Protein AF-A0A8H2JQF7-F1 (afdb_monomer_lite)

Foldseek 3Di:
DQKWFAFPVRDTDDVCNQVDPVVQDPVPDDNLRSVLVVQVVCVVVVQFPDPKRWDFDPCCVVPVPAAGIDIPVPAGEHEAEGAAFPLVCVVQVADSQFKDWAQLLVLLSQVVCVVVVHKYKYKYFYFHGTAWMDGPPDIGGYDTKTFIKIFTSVLVLVCCVVPNFDKDFDPDPQFQFDKAACPDPVCVVVQVSQCVSPVVQADPVRNIGTAQGRPRWDDDPNDTHHDHHGRITGIDGCVPCSGIDTRHMPDDD

Structure (mmCIF, N/CA/C/O backbone):
data_AF-A0A8H2JQF7-F1
#
_entry.id   AF-A0A8H2JQF7-F1
#
loop_
_atom_site.group_PDB
_atom_site.id
_atom_site.type_symbol
_atom_site.label_atom_id
_atom_site.label_alt_id
_atom_site.label_comp_id
_atom_site.label_asym_id
_atom_site.label_entity_id
_atom_site.label_seq_id
_atom_site.pdbx_PDB_ins_code
_atom_site.Cartn_x
_atom_site.Cartn_y
_atom_site.Cartn_z
_atom_site.occupancy
_atom_site.B_iso_or_equiv
_atom_site.auth_seq_id
_atom_site.auth_comp_id
_atom_site.auth_asym_id
_atom_site.auth_atom_id
_atom_site.pdbx_PDB_model_num
ATOM 1 N N . MET A 1 1 ? -18.713 -2.575 -21.494 1.00 49.69 1 MET A N 1
ATOM 2 C CA . MET A 1 1 ? -18.140 -2.611 -20.131 1.00 49.69 1 MET A CA 1
ATOM 3 C C . MET A 1 1 ? -17.922 -4.065 -19.749 1.00 49.69 1 MET A C 1
ATOM 5 O O . MET A 1 1 ? -18.793 -4.872 -20.042 1.00 49.69 1 MET A O 1
ATOM 9 N N . ALA A 1 2 ? -16.756 -4.427 -19.205 1.00 79.19 2 ALA A N 1
ATOM 10 C CA . ALA A 1 2 ? -16.446 -5.828 -18.885 1.00 79.19 2 ALA A CA 1
ATOM 11 C C . ALA A 1 2 ? -17.182 -6.334 -17.626 1.00 79.19 2 ALA A C 1
ATOM 13 O O . ALA A 1 2 ? -17.317 -7.544 -17.439 1.00 79.19 2 ALA A O 1
ATOM 14 N N . PHE A 1 3 ? -17.670 -5.412 -16.790 1.00 85.12 3 PHE A N 1
ATOM 15 C CA . PHE A 1 3 ? -18.435 -5.686 -15.580 1.00 85.12 3 PHE A CA 1
ATOM 16 C C . PHE A 1 3 ? -19.211 -4.448 -15.108 1.00 85.12 3 PHE A C 1
ATOM 18 O O . PHE A 1 3 ? -18.951 -3.337 -15.570 1.00 85.12 3 PHE A O 1
ATOM 25 N N . GLU A 1 4 ? -20.135 -4.667 -14.177 1.00 91.19 4 GLU A N 1
ATOM 26 C CA . GLU A 1 4 ? -20.936 -3.666 -13.471 1.00 91.19 4 GLU A CA 1
ATOM 27 C C . GLU A 1 4 ? -20.709 -3.809 -11.962 1.00 91.19 4 GLU A C 1
ATOM 29 O O . GLU A 1 4 ? -20.566 -4.929 -11.456 1.00 91.19 4 GLU A O 1
ATOM 34 N N . LEU A 1 5 ? -20.683 -2.688 -11.242 1.00 91.06 5 LEU A N 1
ATOM 35 C CA . LEU A 1 5 ? -20.504 -2.646 -9.792 1.00 91.06 5 LEU A CA 1
ATOM 36 C C . LEU A 1 5 ? -21.796 -2.192 -9.114 1.00 91.06 5 LEU A C 1
ATOM 38 O O . LEU A 1 5 ? -22.507 -1.343 -9.648 1.00 91.06 5 LEU A O 1
ATOM 42 N N . PHE A 1 6 ? -22.082 -2.744 -7.935 1.00 90.62 6 PHE A N 1
ATOM 43 C CA . PHE A 1 6 ? -23.256 -2.373 -7.147 1.00 90.62 6 PHE A CA 1
ATOM 44 C C . PHE A 1 6 ? -22.927 -2.211 -5.663 1.00 90.62 6 PHE A C 1
ATOM 46 O O . PHE A 1 6 ? -22.077 -2.927 -5.114 1.00 90.62 6 PHE A O 1
ATOM 53 N N . ASP A 1 7 ? -23.656 -1.303 -5.019 1.00 89.44 7 ASP A N 1
ATOM 54 C CA . ASP A 1 7 ? -23.592 -1.038 -3.583 1.00 89.44 7 ASP A CA 1
ATOM 55 C C . ASP A 1 7 ? -24.417 -2.042 -2.742 1.00 89.44 7 ASP A C 1
ATOM 57 O O . ASP A 1 7 ? -24.941 -3.054 -3.224 1.00 89.44 7 ASP A O 1
ATOM 61 N N . PHE A 1 8 ? -24.570 -1.752 -1.446 1.00 84.25 8 PHE A N 1
ATOM 62 C CA . PHE A 1 8 ? -25.370 -2.555 -0.511 1.00 84.25 8 PHE A CA 1
ATOM 63 C C . PHE A 1 8 ? -26.877 -2.486 -0.683 1.00 84.25 8 PHE A C 1
ATOM 65 O O . PHE A 1 8 ? -27.578 -3.374 -0.197 1.00 84.25 8 PHE A O 1
ATOM 72 N N . LYS A 1 9 ? -27.371 -1.481 -1.396 1.00 86.88 9 LYS A N 1
ATOM 73 C CA . LYS A 1 9 ? -28.767 -1.363 -1.809 1.00 86.88 9 LYS A CA 1
ATOM 74 C C . LYS A 1 9 ? -28.974 -1.887 -3.233 1.00 86.88 9 LYS A C 1
ATOM 76 O O . LYS A 1 9 ? -30.050 -1.685 -3.799 1.00 86.88 9 LYS A O 1
ATOM 81 N N . ASN A 1 10 ? -27.970 -2.568 -3.799 1.00 86.88 10 ASN A N 1
ATOM 82 C CA . ASN A 1 10 ? -27.964 -3.084 -5.165 1.00 86.88 10 ASN A CA 1
ATOM 83 C C . ASN A 1 10 ? -28.192 -1.975 -6.214 1.00 86.88 10 ASN A C 1
ATOM 85 O O . ASN A 1 10 ? -28.775 -2.223 -7.269 1.00 86.88 10 ASN A O 1
ATOM 89 N N . GLN A 1 11 ? -27.746 -0.755 -5.914 1.00 90.50 11 GLN A N 1
ATOM 90 C CA . GLN A 1 11 ? -27.714 0.363 -6.849 1.00 90.50 11 GLN A CA 1
ATOM 91 C C . GLN A 1 11 ? -26.410 0.320 -7.651 1.00 90.50 11 GLN A C 1
ATOM 93 O O . GLN A 1 11 ? -25.362 0.041 -7.061 1.00 90.50 11 GLN A O 1
ATOM 98 N N . PRO A 1 12 ? -26.450 0.563 -8.974 1.00 90.19 12 PRO A N 1
ATOM 99 C CA . PRO A 1 12 ? -25.243 0.659 -9.783 1.00 90.19 12 PRO A CA 1
ATOM 100 C C . PRO A 1 12 ? -24.325 1.773 -9.276 1.00 90.19 12 PRO A C 1
ATOM 102 O O . PRO A 1 12 ? -24.795 2.866 -8.968 1.00 90.19 12 PRO A O 1
ATOM 105 N N . ILE A 1 13 ? -23.025 1.501 -9.244 1.00 88.38 13 ILE A N 1
ATOM 106 C CA . ILE A 1 13 ? -21.981 2.486 -8.944 1.00 88.38 13 ILE A CA 1
ATOM 107 C C . ILE A 1 13 ? -20.931 2.473 -10.052 1.00 88.38 13 ILE A C 1
ATOM 109 O O . ILE A 1 13 ? -20.661 1.445 -10.681 1.00 88.38 13 ILE A O 1
ATOM 113 N N . THR A 1 14 ? -20.324 3.623 -10.296 1.00 84.38 14 THR A N 1
ATOM 114 C CA . THR A 1 14 ? -19.269 3.805 -11.289 1.00 84.38 14 THR A CA 1
ATOM 115 C C . THR A 1 14 ? -17.902 3.913 -10.621 1.00 84.38 14 THR A C 1
ATOM 117 O O . THR A 1 14 ? -17.779 4.136 -9.419 1.00 84.38 14 THR A O 1
ATOM 120 N N . PHE A 1 15 ? -16.836 3.810 -11.415 1.00 76.25 15 PHE A N 1
ATOM 121 C CA . PHE A 1 15 ? -15.494 4.140 -10.930 1.00 76.25 15 PHE A CA 1
ATOM 122 C C . PHE A 1 15 ? -15.360 5.598 -10.492 1.00 76.25 15 PHE A C 1
ATOM 124 O O . PHE A 1 15 ? -14.618 5.872 -9.561 1.00 76.25 15 PHE A O 1
ATOM 131 N N . GLY A 1 16 ? -16.103 6.518 -11.116 1.00 73.56 16 GLY A N 1
ATOM 132 C CA . GLY A 1 16 ? -16.137 7.912 -10.678 1.00 73.56 16 GLY A CA 1
ATOM 133 C C . GLY A 1 16 ? -16.721 8.064 -9.274 1.00 73.56 16 GLY A C 1
ATOM 134 O O . GLY A 1 16 ? -16.242 8.900 -8.517 1.00 73.56 16 GLY A O 1
ATOM 135 N N . ASP A 1 17 ? -17.694 7.224 -8.907 1.00 75.81 17 ASP A N 1
ATOM 136 C CA . ASP A 1 17 ? -18.257 7.189 -7.552 1.00 75.81 17 ASP A CA 1
ATOM 137 C C . ASP A 1 17 ? -17.243 6.632 -6.547 1.00 75.81 17 ASP A C 1
ATOM 139 O O . ASP A 1 17 ? -17.061 7.202 -5.477 1.00 75.81 17 ASP A O 1
ATOM 143 N N . LEU A 1 18 ? -16.497 5.589 -6.928 1.00 73.88 18 LEU A N 1
ATOM 144 C CA . LEU A 1 18 ? -15.420 5.038 -6.100 1.00 73.88 18 LEU A CA 1
ATOM 145 C C . LEU A 1 18 ? -14.224 5.995 -5.960 1.00 73.88 18 LEU A C 1
ATOM 147 O O . LEU A 1 18 ? -13.593 6.061 -4.912 1.00 73.88 18 LEU A O 1
ATOM 151 N N . ASP A 1 19 ? -13.914 6.794 -6.971 1.00 64.75 19 ASP A N 1
ATOM 152 C CA . ASP A 1 19 ? -12.878 7.823 -6.851 1.00 64.75 19 ASP A CA 1
ATOM 153 C C . ASP A 1 19 ? -13.407 9.098 -6.156 1.00 64.75 19 ASP A C 1
ATOM 155 O O . ASP A 1 19 ? -12.649 10.042 -5.892 1.00 64.75 19 ASP A O 1
ATOM 159 N N . ASN A 1 20 ? -14.704 9.151 -5.823 1.00 65.88 20 ASN A N 1
ATOM 160 C CA . ASN A 1 20 ? -15.327 10.328 -5.242 1.00 65.88 20 ASN A CA 1
ATOM 161 C C . ASN A 1 20 ? -14.931 10.512 -3.773 1.00 65.88 20 ASN A C 1
ATOM 163 O O . ASN A 1 20 ? -15.398 9.833 -2.854 1.00 65.88 20 ASN A O 1
ATOM 167 N N . LYS A 1 21 ? -14.125 11.547 -3.529 1.00 58.94 21 LYS A N 1
ATOM 168 C CA . LYS A 1 21 ? -13.710 11.964 -2.184 1.00 58.94 21 LYS A CA 1
ATOM 169 C C . LYS A 1 21 ? -14.892 12.282 -1.261 1.00 58.94 21 LYS A C 1
ATOM 171 O O . LYS A 1 21 ? -14.751 12.118 -0.054 1.00 58.94 21 LYS A O 1
ATOM 176 N N . ALA A 1 22 ? -16.051 12.677 -1.797 1.00 57.72 22 ALA A N 1
ATOM 177 C CA . ALA A 1 22 ? -17.236 13.026 -1.008 1.00 57.72 22 ALA A CA 1
ATOM 178 C C . ALA A 1 22 ? -17.815 11.855 -0.189 1.00 57.72 22 ALA A C 1
ATOM 180 O O . ALA A 1 22 ? -18.544 12.081 0.773 1.00 57.72 22 ALA A O 1
ATOM 181 N N . PHE A 1 23 ? -17.493 10.603 -0.533 1.00 59.69 23 PHE A N 1
ATOM 182 C CA . PHE A 1 23 ? -17.912 9.443 0.262 1.00 59.69 23 PHE A CA 1
ATOM 183 C C . PHE A 1 23 ? -17.219 9.371 1.633 1.00 59.69 23 PHE A C 1
ATOM 185 O O . PHE A 1 23 ? -17.768 8.851 2.615 1.00 59.69 23 PHE A O 1
ATOM 192 N N . TRP A 1 24 ? -15.989 9.872 1.683 1.00 58.53 24 TRP A N 1
ATOM 193 C CA . TRP A 1 24 ? -15.140 9.892 2.869 1.00 58.53 24 TRP A CA 1
ATOM 194 C C . TRP A 1 24 ? -15.195 11.233 3.581 1.00 58.53 24 TRP A C 1
ATOM 196 O O . TRP A 1 24 ? -15.210 11.292 4.809 1.00 58.53 24 TRP A O 1
ATOM 206 N N . CYS A 1 25 ? -15.238 12.292 2.784 1.00 64.94 25 CYS A N 1
ATOM 207 C CA . CYS A 1 25 ? -15.009 13.653 3.205 1.00 64.94 25 CYS A CA 1
ATOM 208 C C . CYS A 1 25 ? -16.280 14.480 3.081 1.00 64.94 25 CYS A C 1
ATOM 210 O O . CYS A 1 25 ? -17.060 14.341 2.137 1.00 64.94 25 CYS A O 1
ATOM 212 N N . ARG A 1 26 ? -16.440 15.448 3.979 1.00 69.31 26 ARG A N 1
ATOM 213 C CA . ARG A 1 26 ? -17.328 16.584 3.708 1.00 69.31 26 ARG A CA 1
ATOM 214 C C . ARG A 1 26 ? -16.807 17.355 2.489 1.00 69.31 26 ARG A C 1
ATOM 216 O O . ARG A 1 26 ? -15.633 17.260 2.136 1.00 69.31 26 ARG A O 1
ATOM 223 N N . HIS A 1 27 ? -17.671 18.126 1.831 1.00 60.84 27 HIS A N 1
ATOM 224 C CA . HIS A 1 27 ? -17.273 18.913 0.661 1.00 60.84 27 HIS A CA 1
ATOM 225 C C . HIS A 1 27 ? -16.037 19.783 0.976 1.00 60.84 27 HIS A C 1
ATOM 227 O O . HIS A 1 27 ? -16.087 20.610 1.883 1.00 60.84 27 HIS A O 1
ATOM 233 N N . GLY A 1 28 ? -14.933 19.561 0.250 1.00 57.97 28 GLY A N 1
ATOM 234 C CA . GLY A 1 28 ? -13.657 20.269 0.422 1.00 57.97 28 GLY A CA 1
ATOM 235 C C . GLY A 1 28 ? -12.670 19.678 1.444 1.00 57.97 28 GLY A C 1
ATOM 236 O O . GLY A 1 28 ? -11.524 20.116 1.464 1.00 57.97 28 GLY A O 1
ATOM 237 N N . GLU A 1 29 ? -13.062 18.687 2.253 1.00 73.00 29 GLU A N 1
ATOM 238 C CA . GLU A 1 29 ? -12.185 18.037 3.247 1.00 73.00 29 GLU A CA 1
ATOM 239 C C . GLU A 1 29 ? -11.220 17.049 2.566 1.00 73.00 29 GLU A C 1
ATOM 241 O O . GLU A 1 29 ? -11.592 16.303 1.649 1.00 73.00 29 GLU A O 1
ATOM 246 N N . LYS A 1 30 ? -9.952 17.050 2.990 1.00 83.81 30 LYS A N 1
ATOM 247 C CA . LYS A 1 30 ? -8.945 16.114 2.470 1.00 83.81 30 LYS A CA 1
ATOM 248 C C . LYS A 1 30 ? -9.133 14.725 3.086 1.00 83.81 30 LYS A C 1
ATOM 250 O O . LYS A 1 30 ? -9.594 14.602 4.217 1.00 83.81 30 LYS A O 1
ATOM 255 N N . GLN A 1 31 ? -8.790 13.665 2.352 1.00 87.44 31 GLN A N 1
ATOM 256 C CA . GLN A 1 31 ? -9.004 12.284 2.818 1.00 87.44 31 GLN A CA 1
ATOM 257 C C . GLN A 1 31 ? -8.211 11.977 4.089 1.00 87.44 31 GLN A C 1
ATOM 259 O O . GLN A 1 31 ? -8.699 11.277 4.972 1.00 87.44 31 GLN A O 1
ATOM 264 N N . GLU A 1 32 ? -7.019 12.546 4.197 1.00 90.81 32 GLU A N 1
ATOM 265 C CA . GLU A 1 32 ? -6.122 12.413 5.335 1.00 90.81 32 GLU A CA 1
ATOM 266 C C . GLU A 1 32 ? -6.707 13.113 6.578 1.00 90.81 32 GLU A C 1
ATOM 268 O O . GLU A 1 32 ? -6.674 12.566 7.680 1.00 90.81 32 GLU A O 1
ATOM 273 N N . GLU A 1 33 ? -7.335 14.282 6.402 1.00 92.69 33 GLU A N 1
ATOM 274 C CA . GLU A 1 33 ? -8.044 15.005 7.471 1.00 92.69 33 GLU A CA 1
ATOM 275 C C . GLU A 1 33 ? -9.289 14.232 7.935 1.00 92.69 33 GLU A C 1
ATOM 277 O O . GLU A 1 33 ? -9.513 14.061 9.138 1.00 92.69 33 GLU A O 1
ATOM 282 N N . ALA A 1 34 ? -10.068 13.702 6.984 1.00 92.69 34 ALA A N 1
ATOM 283 C CA . ALA A 1 34 ? -11.224 12.858 7.273 1.00 92.69 34 ALA A CA 1
ATOM 284 C C . ALA A 1 34 ? -10.820 11.580 8.026 1.00 92.69 34 ALA A C 1
ATOM 286 O O . ALA A 1 34 ? -11.509 11.177 8.969 1.00 92.69 34 ALA A O 1
ATOM 287 N N . PHE A 1 35 ? -9.688 10.971 7.655 1.00 95.38 35 PHE A N 1
ATOM 288 C CA . PHE A 1 35 ? -9.136 9.810 8.346 1.00 95.38 35 PHE A CA 1
ATOM 289 C C . PHE A 1 35 ? -8.780 10.132 9.797 1.00 95.38 35 PHE A C 1
ATOM 291 O O . PHE A 1 35 ? -9.259 9.437 10.691 1.00 95.38 35 PHE A O 1
ATOM 298 N N . ILE A 1 36 ? -8.008 11.198 10.049 1.00 96.50 36 ILE A N 1
ATOM 299 C CA . ILE A 1 36 ? -7.622 11.606 11.411 1.00 96.50 36 ILE A CA 1
ATOM 300 C C . ILE A 1 36 ? -8.866 11.815 12.272 1.00 96.50 36 ILE A C 1
ATOM 302 O O . ILE A 1 36 ? -8.976 11.261 13.363 1.00 96.50 36 ILE A O 1
ATOM 306 N N . LYS A 1 37 ? -9.855 12.547 11.757 1.00 95.62 37 LYS A N 1
ATOM 307 C CA . LYS A 1 37 ? -11.109 12.798 12.469 1.00 95.62 37 LYS A CA 1
ATOM 308 C C . LYS A 1 37 ? -11.872 11.513 12.789 1.00 95.62 37 LYS A C 1
ATOM 310 O O . LYS A 1 37 ? -12.387 11.367 13.901 1.00 95.62 37 LYS A O 1
ATOM 315 N N . ALA A 1 38 ? -11.961 10.587 11.834 1.00 94.62 38 ALA A N 1
ATOM 316 C CA . ALA A 1 38 ? -12.601 9.294 12.042 1.00 94.62 38 ALA A CA 1
ATOM 317 C C . ALA A 1 38 ? -11.842 8.457 13.083 1.00 94.62 38 ALA A C 1
ATOM 319 O O . ALA A 1 38 ? -12.461 7.914 13.998 1.00 94.62 38 ALA A O 1
ATOM 320 N N . PHE A 1 39 ? -10.513 8.408 12.987 1.00 96.69 39 PHE A N 1
ATOM 321 C CA . PHE A 1 39 ? -9.637 7.699 13.913 1.00 96.69 39 PHE A CA 1
ATOM 322 C C . PHE A 1 39 ? -9.779 8.233 15.343 1.00 96.69 39 PHE A C 1
ATOM 324 O O . PHE A 1 39 ? -10.106 7.468 16.249 1.00 96.69 39 PHE A O 1
ATOM 331 N N . THR A 1 40 ? -9.668 9.552 15.538 1.00 96.44 40 THR A N 1
ATOM 332 C CA . THR A 1 40 ? -9.856 10.205 16.842 1.00 96.44 40 THR A CA 1
ATOM 333 C C . THR A 1 40 ? -11.252 9.954 17.412 1.00 96.44 40 THR A C 1
ATOM 335 O O . THR A 1 40 ? -11.396 9.679 18.602 1.00 96.44 40 THR A O 1
ATOM 338 N N . SER A 1 41 ? -12.300 9.996 16.581 1.00 95.81 41 SER A N 1
ATOM 339 C CA . SER A 1 41 ? -13.662 9.698 17.039 1.00 95.81 41 SER A CA 1
ATOM 340 C C . SER A 1 41 ? -13.803 8.248 17.514 1.00 95.81 41 SER A C 1
ATOM 342 O O . SER A 1 41 ? -14.406 7.992 18.558 1.00 95.81 41 SER A O 1
ATOM 344 N N . LEU A 1 42 ? -13.211 7.292 16.792 1.00 95.19 42 LEU A N 1
ATOM 345 C CA . LEU A 1 42 ? -13.203 5.888 17.199 1.00 95.19 42 LEU A CA 1
ATOM 346 C C . LEU A 1 42 ? -12.386 5.662 18.481 1.00 95.19 42 LEU A C 1
ATOM 348 O O . LEU A 1 42 ? -12.805 4.861 19.317 1.00 95.19 42 LEU A O 1
ATOM 352 N N . GLN A 1 43 ? -11.271 6.372 18.672 1.00 95.62 43 GLN A N 1
ATOM 353 C CA . GLN A 1 43 ? -10.500 6.343 19.922 1.00 95.62 43 GLN A CA 1
ATOM 354 C C . GLN A 1 43 ? -11.316 6.870 21.108 1.00 95.62 43 GLN A C 1
ATOM 356 O O . GLN A 1 43 ? -11.400 6.203 22.137 1.00 95.62 43 GLN A O 1
ATOM 361 N N . GLN A 1 44 ? -12.000 8.011 20.959 1.00 95.81 44 GLN A N 1
ATOM 362 C CA . GLN A 1 44 ? -12.877 8.575 22.000 1.00 95.81 44 GLN A CA 1
ATOM 363 C C . GLN A 1 44 ? -14.012 7.614 22.390 1.00 95.81 44 GLN A C 1
ATOM 365 O O . GLN A 1 44 ? -14.407 7.547 23.552 1.00 95.81 44 GLN A O 1
ATOM 370 N N . GLN A 1 45 ? -14.507 6.833 21.427 1.00 95.56 45 GLN A N 1
ATOM 371 C CA . GLN A 1 45 ? -15.504 5.780 21.646 1.00 95.56 45 GLN A CA 1
ATOM 372 C C . GLN A 1 45 ? -14.901 4.459 22.160 1.00 95.56 45 GLN A C 1
ATOM 374 O O . GLN A 1 45 ? -15.641 3.493 22.336 1.00 95.56 45 GLN A O 1
ATOM 379 N N . LYS A 1 46 ? -13.580 4.388 22.379 1.00 94.88 46 LYS A N 1
ATOM 380 C CA . LYS A 1 46 ? -12.832 3.178 22.769 1.00 94.88 46 LYS A CA 1
ATOM 381 C C . LYS A 1 46 ? -13.012 2.003 21.797 1.00 94.88 46 LYS A C 1
ATOM 383 O O . LYS A 1 46 ? -13.067 0.846 22.205 1.00 94.88 46 LYS A O 1
ATOM 388 N N . ARG A 1 47 ? -13.142 2.302 20.501 1.00 94.44 47 ARG A N 1
ATOM 389 C CA . ARG A 1 47 ? -13.333 1.311 19.423 1.00 94.44 47 ARG A CA 1
ATOM 390 C C . ARG A 1 47 ? -12.057 1.007 18.646 1.00 94.44 47 ARG A C 1
ATOM 392 O O . ARG A 1 47 ? -11.994 -0.030 17.996 1.00 94.44 47 ARG A O 1
ATOM 399 N N . VAL A 1 48 ? -11.073 1.902 18.695 1.00 94.44 48 VAL A N 1
ATOM 400 C CA . VAL A 1 48 ? -9.740 1.697 18.118 1.00 94.44 48 VAL A CA 1
ATOM 401 C C . VAL A 1 48 ? -8.791 1.178 19.193 1.00 94.44 48 VAL A C 1
ATOM 403 O O . VAL A 1 48 ? -8.739 1.721 20.293 1.00 94.44 48 VAL A O 1
ATOM 406 N N . LYS A 1 49 ? -8.028 0.136 18.860 1.00 93.56 49 LYS A N 1
ATOM 407 C CA . LYS A 1 49 ? -7.002 -0.486 19.711 1.00 93.56 49 LYS A CA 1
ATOM 408 C C . LYS A 1 49 ? -5.648 0.226 19.569 1.00 93.56 49 LYS A C 1
ATOM 410 O O . LYS A 1 49 ? -4.658 -0.391 19.190 1.00 93.56 49 LYS A O 1
ATOM 415 N N . SER A 1 50 ? -5.616 1.537 19.786 1.00 94.00 50 SER A N 1
ATOM 416 C CA . SER A 1 50 ? -4.384 2.335 19.753 1.00 94.00 50 SER A CA 1
ATOM 417 C C . SER A 1 50 ? -4.564 3.633 20.535 1.00 94.00 50 SER A C 1
ATOM 419 O O . SER A 1 50 ? -5.607 4.280 20.422 1.00 94.00 50 SER A O 1
ATOM 421 N N . ASP A 1 51 ? -3.517 4.030 21.255 1.00 94.56 51 ASP A N 1
ATOM 422 C CA . ASP A 1 51 ? -3.412 5.314 21.959 1.00 94.56 51 ASP A CA 1
ATOM 423 C C . ASP A 1 51 ? -2.600 6.352 21.157 1.00 94.56 51 ASP A C 1
ATOM 425 O O . ASP A 1 51 ? -2.246 7.412 21.668 1.00 94.56 51 ASP A O 1
ATOM 429 N N . GLU A 1 52 ? -2.275 6.054 19.895 1.00 96.12 52 GLU A N 1
ATOM 430 C CA . GLU A 1 52 ? -1.503 6.949 19.029 1.00 96.12 52 GLU A CA 1
ATOM 431 C C . GLU A 1 52 ? -2.266 8.234 18.702 1.00 96.12 52 GLU A C 1
ATOM 433 O O . GLU A 1 52 ? -3.460 8.221 18.402 1.00 96.12 52 GLU A O 1
ATOM 438 N N . ILE A 1 53 ? -1.546 9.349 18.692 1.00 96.62 53 ILE A N 1
ATOM 439 C CA . ILE A 1 53 ? -2.050 10.651 18.270 1.00 96.62 53 ILE A CA 1
ATOM 440 C C . ILE A 1 53 ? -1.583 10.892 16.838 1.00 96.62 53 ILE A C 1
ATOM 442 O O . ILE A 1 53 ? -0.380 10.921 16.570 1.00 96.62 53 ILE A O 1
ATOM 446 N N . LEU A 1 54 ? -2.538 11.075 15.928 1.00 97.50 54 LEU A N 1
ATOM 447 C CA . LEU A 1 54 ? -2.281 11.296 14.507 1.00 97.50 54 LEU A CA 1
ATOM 448 C C . LEU A 1 54 ? -2.533 12.757 14.135 1.00 97.50 54 LEU A C 1
ATOM 450 O O . LEU A 1 54 ? -3.553 13.335 14.512 1.00 97.50 54 LEU A O 1
ATOM 454 N N . ALA A 1 55 ? -1.632 13.331 13.346 1.00 97.06 55 ALA A N 1
ATOM 455 C CA . ALA A 1 55 ? -1.805 14.635 12.718 1.00 97.06 55 ALA A CA 1
ATOM 456 C C . ALA A 1 55 ? -1.248 14.613 11.289 1.00 97.06 55 ALA A C 1
ATOM 458 O O . ALA A 1 55 ? -0.436 13.754 10.952 1.00 97.06 55 ALA A O 1
ATOM 459 N N . ILE A 1 56 ? -1.663 15.563 10.447 1.00 96.62 56 ILE A N 1
ATOM 460 C CA . ILE A 1 56 ? -1.043 15.756 9.130 1.00 96.62 56 ILE A CA 1
ATOM 461 C C . ILE A 1 56 ? 0.406 16.189 9.330 1.00 96.62 56 ILE A C 1
ATOM 463 O O . ILE A 1 56 ? 0.688 17.082 10.133 1.00 96.62 56 ILE A O 1
ATOM 467 N N . HIS A 1 57 ? 1.327 15.577 8.592 1.00 95.75 57 HIS A N 1
ATOM 468 C CA . HIS A 1 57 ? 2.725 15.960 8.658 1.00 95.75 57 HIS A CA 1
ATOM 469 C C . HIS A 1 57 ? 2.911 17.391 8.114 1.00 95.75 57 HIS A C 1
ATOM 471 O O . HIS A 1 57 ? 2.505 17.658 6.979 1.00 95.75 57 HIS A O 1
ATOM 477 N N . PRO A 1 58 ? 3.584 18.313 8.833 1.00 93.19 58 PRO A N 1
ATOM 478 C CA . PRO A 1 58 ? 3.747 19.702 8.387 1.00 93.19 58 PRO A CA 1
ATOM 479 C C . PRO A 1 58 ? 4.371 19.834 6.987 1.00 93.19 58 PRO A C 1
ATOM 481 O O . PRO A 1 58 ? 3.924 20.633 6.165 1.00 93.19 58 PRO A O 1
ATOM 484 N N . SER A 1 59 ? 5.359 18.990 6.677 1.00 92.88 59 SER A N 1
ATOM 485 C CA . SER A 1 59 ? 6.011 18.936 5.360 1.00 92.88 59 SER A CA 1
ATOM 486 C C . SER A 1 59 ? 5.071 18.589 4.199 1.00 92.88 59 SER A C 1
ATOM 488 O O . SER A 1 59 ? 5.391 18.922 3.062 1.00 92.88 59 SER A O 1
ATOM 490 N N . LYS A 1 60 ? 3.906 17.969 4.442 1.00 89.25 60 LYS A N 1
ATOM 491 C CA . LYS A 1 60 ? 2.934 17.645 3.384 1.00 89.25 60 LYS A CA 1
ATOM 492 C C . LYS A 1 60 ? 2.365 18.902 2.715 1.00 89.25 60 LYS A C 1
ATOM 494 O O . LYS A 1 60 ? 1.989 18.867 1.547 1.00 89.25 60 LYS A O 1
ATOM 499 N N . HIS A 1 61 ? 2.327 20.029 3.432 1.00 86.00 61 HIS A N 1
ATOM 500 C CA . HIS A 1 61 ? 1.830 21.301 2.899 1.00 86.00 61 HIS A CA 1
ATOM 501 C C . HIS A 1 61 ? 2.738 21.901 1.818 1.00 86.00 61 HIS A C 1
ATOM 503 O O . HIS A 1 61 ? 2.239 22.569 0.915 1.00 86.00 61 HIS A O 1
ATOM 509 N N . SER A 1 62 ? 4.050 21.667 1.904 1.00 87.12 62 SER A N 1
ATOM 510 C CA . SER A 1 62 ? 5.049 22.181 0.960 1.00 87.12 62 SER A CA 1
ATOM 511 C C . SER A 1 62 ? 5.590 21.112 0.007 1.00 87.12 62 SER A C 1
ATOM 513 O O . SER A 1 62 ? 6.085 21.453 -1.066 1.00 87.12 62 SER A O 1
ATOM 515 N N . ASN A 1 63 ? 5.476 19.830 0.364 1.00 82.81 63 ASN A N 1
ATOM 516 C CA . ASN A 1 63 ? 5.901 18.697 -0.447 1.00 82.81 63 ASN A CA 1
ATOM 517 C C . ASN A 1 63 ? 4.763 17.661 -0.576 1.00 82.81 63 ASN A C 1
ATOM 519 O O . ASN A 1 63 ? 4.548 16.874 0.350 1.00 82.81 63 ASN A O 1
ATOM 523 N N . PRO A 1 64 ? 4.069 17.589 -1.730 1.00 80.00 64 PRO A N 1
ATOM 524 C CA . PRO A 1 64 ? 2.984 16.628 -1.933 1.00 80.00 64 PRO A CA 1
ATOM 525 C C . PRO A 1 64 ? 3.448 15.160 -1.914 1.00 80.00 64 PRO A C 1
ATOM 527 O O . PRO A 1 64 ? 2.619 14.276 -1.703 1.00 80.00 64 PRO A O 1
ATOM 530 N N . TYR A 1 65 ? 4.747 14.900 -2.104 1.00 78.12 65 TYR A N 1
ATOM 531 C CA . TYR A 1 65 ? 5.347 13.562 -2.062 1.00 78.12 65 TYR A CA 1
ATOM 532 C C . TYR A 1 65 ? 5.796 13.135 -0.661 1.00 78.12 65 TYR A C 1
ATOM 534 O O . TYR A 1 65 ? 6.214 11.995 -0.478 1.00 78.12 65 TYR A O 1
ATOM 542 N N . HIS A 1 66 ? 5.741 14.030 0.329 1.00 88.19 66 HIS A N 1
ATOM 543 C CA . HIS A 1 66 ? 6.010 13.657 1.714 1.00 88.19 66 HIS A CA 1
ATOM 544 C C . HIS A 1 66 ? 4.905 12.716 2.223 1.00 88.19 66 HIS A C 1
ATOM 546 O O . HIS A 1 66 ? 3.751 12.912 1.830 1.00 88.19 66 HIS A O 1
ATOM 552 N N . PRO A 1 67 ? 5.200 11.748 3.107 1.00 92.38 67 PRO A N 1
ATOM 553 C CA . PRO A 1 67 ? 4.159 10.963 3.764 1.00 92.38 67 PRO A CA 1
ATOM 554 C C . PRO A 1 67 ? 3.137 11.831 4.509 1.00 92.38 67 PRO A C 1
ATOM 556 O O . PRO A 1 67 ? 3.440 12.951 4.940 1.00 92.38 67 PRO A O 1
ATOM 559 N N . ASP A 1 68 ? 1.916 11.321 4.626 1.00 94.44 68 ASP A N 1
ATOM 560 C CA . ASP A 1 68 ? 0.746 12.099 5.047 1.00 94.44 68 ASP A CA 1
ATOM 561 C C . ASP A 1 68 ? 0.760 12.529 6.511 1.00 94.44 68 ASP A C 1
ATOM 563 O O . ASP A 1 68 ? 0.279 13.617 6.833 1.00 94.44 68 ASP A O 1
ATOM 567 N N . LEU A 1 69 ? 1.267 11.677 7.402 1.00 96.94 69 LEU A N 1
ATOM 568 C CA . LEU A 1 69 ? 1.034 11.769 8.839 1.00 96.94 69 LEU A CA 1
ATOM 569 C C . LEU A 1 69 ? 2.312 11.941 9.652 1.00 96.94 69 LEU A C 1
ATOM 571 O O . LEU A 1 69 ? 3.385 11.449 9.300 1.00 96.94 69 LEU A O 1
ATOM 575 N N . ILE A 1 70 ? 2.137 12.567 10.810 1.00 97.44 70 ILE A N 1
ATOM 576 C CA . ILE A 1 70 ? 3.020 12.447 11.962 1.00 97.44 70 ILE A CA 1
ATOM 577 C C . ILE A 1 70 ? 2.271 11.734 13.098 1.00 97.44 70 ILE A C 1
ATOM 579 O O . ILE A 1 70 ? 1.098 12.012 13.361 1.00 97.44 70 ILE A O 1
ATOM 583 N N . ILE A 1 71 ? 2.945 10.793 13.753 1.00 97.56 71 ILE A N 1
ATOM 584 C CA . ILE A 1 71 ? 2.407 9.919 14.800 1.00 97.56 71 ILE A CA 1
ATOM 585 C C . ILE A 1 71 ? 3.148 10.249 16.092 1.00 97.56 71 ILE A C 1
ATOM 587 O O . ILE A 1 71 ? 4.380 10.184 16.137 1.00 97.56 71 ILE A O 1
ATOM 591 N N . ASN A 1 72 ? 2.410 10.619 17.138 1.00 96.81 72 ASN A N 1
ATOM 592 C CA . ASN A 1 72 ? 2.958 11.020 18.439 1.00 96.81 72 ASN A CA 1
ATOM 593 C C . ASN A 1 72 ? 4.054 12.104 18.335 1.00 96.81 72 ASN A C 1
ATOM 595 O O . ASN A 1 72 ? 4.992 12.115 19.125 1.00 96.81 72 ASN A O 1
ATOM 599 N N . ASN A 1 73 ? 3.964 12.993 17.337 1.00 95.00 73 ASN A N 1
ATOM 600 C CA . ASN A 1 73 ? 4.976 14.010 17.012 1.00 95.00 73 ASN A CA 1
ATOM 601 C C . ASN A 1 73 ? 6.395 13.470 16.736 1.00 95.00 73 ASN A C 1
ATOM 603 O O . ASN A 1 73 ? 7.353 14.240 16.777 1.00 95.00 73 ASN A O 1
ATOM 607 N N . GLN A 1 74 ? 6.544 12.175 16.451 1.00 94.94 74 GLN A N 1
ATOM 608 C CA . GLN A 1 74 ? 7.854 11.536 16.326 1.00 94.94 74 GLN A CA 1
ATOM 609 C C . GLN A 1 74 ? 7.977 10.675 15.070 1.00 94.94 74 GLN A C 1
ATOM 611 O O . GLN A 1 74 ? 8.971 10.780 14.357 1.00 94.94 74 GLN A O 1
ATOM 616 N N . PHE A 1 75 ? 6.996 9.815 14.804 1.00 96.06 75 PHE A N 1
ATOM 617 C CA . PHE A 1 75 ? 7.084 8.846 13.715 1.00 96.06 75 PHE A CA 1
ATOM 618 C C . PHE A 1 75 ? 6.326 9.327 12.485 1.00 96.06 75 PHE A C 1
ATOM 620 O O . PHE A 1 75 ? 5.369 10.093 12.586 1.00 96.06 75 PHE A O 1
ATOM 627 N N . ILE A 1 76 ? 6.755 8.861 11.318 1.00 96.69 76 ILE A N 1
ATOM 628 C CA . ILE A 1 76 ? 6.151 9.222 10.040 1.00 96.69 76 ILE A CA 1
ATOM 629 C C . ILE A 1 76 ? 5.127 8.155 9.655 1.00 96.69 76 ILE A C 1
ATOM 631 O O . ILE A 1 76 ? 5.369 6.955 9.811 1.00 96.69 76 ILE A O 1
ATOM 635 N N . GLY A 1 77 ? 3.977 8.592 9.148 1.00 97.06 77 GLY A N 1
ATOM 636 C CA . GLY A 1 77 ? 2.934 7.697 8.672 1.00 97.06 77 GLY A CA 1
ATOM 637 C C . GLY A 1 77 ? 2.359 8.091 7.321 1.00 97.06 77 GLY A C 1
ATOM 638 O O . GLY A 1 77 ? 2.525 9.211 6.849 1.00 97.06 77 GLY A O 1
ATOM 639 N N . GLU A 1 78 ? 1.650 7.153 6.718 1.00 96.94 78 GLU A N 1
ATOM 640 C CA . GLU A 1 78 ? 0.949 7.306 5.445 1.00 96.94 78 GLU A CA 1
ATOM 641 C C . GLU A 1 78 ? -0.466 6.747 5.592 1.00 96.94 78 GLU A C 1
ATOM 643 O O . GLU A 1 78 ? -0.655 5.731 6.266 1.00 96.94 78 GLU A O 1
ATOM 648 N N . VAL A 1 79 ? -1.454 7.362 4.937 1.00 96.12 79 VAL A N 1
ATOM 649 C CA . VAL A 1 79 ? -2.821 6.836 4.895 1.00 96.12 79 VAL A CA 1
ATOM 650 C C . VAL A 1 79 ? -3.142 6.311 3.509 1.00 96.12 79 VAL A C 1
ATOM 652 O O . VAL A 1 79 ? -3.143 7.035 2.519 1.00 96.12 79 VAL A O 1
ATOM 655 N N . LYS A 1 80 ? -3.541 5.044 3.439 1.00 94.44 80 LYS A N 1
ATOM 656 C CA . LYS A 1 80 ? -4.126 4.449 2.240 1.00 94.44 80 LYS A CA 1
ATOM 657 C C . LYS A 1 80 ? -5.608 4.215 2.445 1.00 94.44 80 LYS A C 1
ATOM 659 O O . LYS A 1 80 ? -6.017 3.339 3.202 1.00 94.44 80 LYS A O 1
ATOM 664 N N . THR A 1 81 ? -6.418 4.981 1.727 1.00 93.06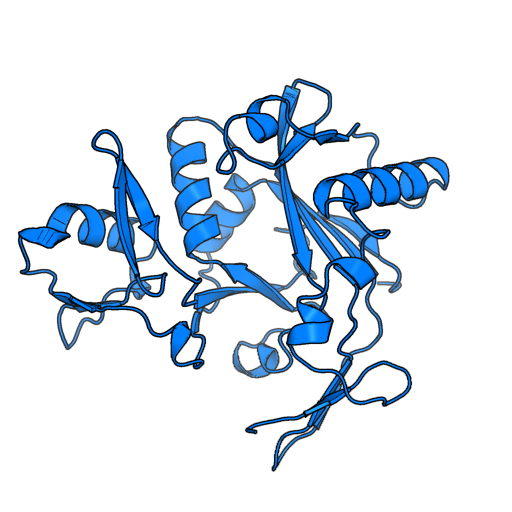 81 THR A N 1
ATOM 665 C CA . THR A 1 81 ? -7.867 4.793 1.681 1.00 93.06 81 THR A CA 1
ATOM 666 C C . THR A 1 81 ? -8.233 3.764 0.612 1.00 93.06 81 THR A C 1
ATOM 668 O O . THR A 1 81 ? -7.668 3.741 -0.485 1.00 93.06 81 THR A O 1
ATOM 671 N N . LYS A 1 82 ? -9.157 2.858 0.938 1.00 92.56 82 LYS A N 1
ATOM 672 C CA . LYS A 1 82 ? -9.674 1.838 0.018 1.00 92.56 82 LYS A CA 1
ATOM 673 C C . LYS A 1 82 ? -11.181 1.724 0.200 1.00 92.56 82 LYS A C 1
ATOM 675 O O . LYS A 1 82 ? -11.662 1.525 1.314 1.00 92.56 82 LYS A O 1
ATOM 680 N N . ASN A 1 83 ? -11.933 1.819 -0.890 1.00 89.69 83 ASN A N 1
ATOM 681 C CA . ASN A 1 83 ? -13.395 1.715 -0.865 1.00 89.69 83 ASN A CA 1
ATOM 682 C C . ASN A 1 83 ? -13.987 0.688 -1.828 1.00 89.69 83 ASN A C 1
ATOM 684 O O . ASN A 1 83 ? -15.198 0.481 -1.836 1.00 89.69 83 ASN A O 1
ATOM 688 N N . SER A 1 84 ? -13.155 0.000 -2.600 1.00 88.00 84 SER A N 1
ATOM 689 C CA . SER A 1 84 ? -13.592 -1.099 -3.446 1.00 88.00 84 SER A CA 1
ATOM 690 C C . SER A 1 84 ? -12.708 -2.315 -3.198 1.00 88.00 84 SER A C 1
ATOM 692 O O . SER A 1 84 ? -11.481 -2.175 -3.196 1.00 88.00 84 SER A O 1
ATOM 694 N N . PRO A 1 85 ? -13.297 -3.498 -2.973 1.00 92.25 85 PRO A N 1
ATOM 695 C CA . PRO A 1 85 ? -12.535 -4.727 -2.879 1.00 92.25 85 PRO A CA 1
ATOM 696 C C . PRO A 1 85 ? -11.995 -5.115 -4.260 1.00 92.25 85 PRO A C 1
ATOM 698 O O . PRO A 1 85 ? -12.632 -4.906 -5.297 1.00 92.25 85 PRO A O 1
ATOM 701 N N . LEU A 1 86 ? -10.856 -5.805 -4.279 1.00 94.38 86 LEU A N 1
ATOM 702 C CA . LEU A 1 86 ? -10.438 -6.538 -5.467 1.00 94.38 86 LEU A CA 1
ATOM 703 C C . LEU A 1 86 ? -11.316 -7.793 -5.600 1.00 94.38 86 LEU A C 1
ATOM 705 O O . LEU A 1 86 ? -10.970 -8.862 -5.108 1.00 94.38 86 LEU A O 1
ATOM 709 N N . PHE A 1 87 ? -12.466 -7.683 -6.270 1.00 93.81 87 PHE A N 1
ATOM 710 C CA . PHE A 1 87 ? -13.422 -8.796 -6.410 1.00 93.81 87 PHE A CA 1
ATOM 711 C C . PHE A 1 87 ? -12.821 -10.068 -7.017 1.00 93.81 87 PHE A C 1
ATOM 713 O O . PHE A 1 87 ? -13.266 -11.175 -6.716 1.00 93.81 87 PHE A O 1
ATOM 720 N N . MET A 1 88 ? -11.803 -9.915 -7.862 1.00 92.38 88 MET A N 1
ATOM 721 C CA . MET A 1 88 ? -11.094 -11.029 -8.489 1.00 92.38 88 MET A CA 1
ATOM 722 C C . MET A 1 88 ? -9.990 -11.619 -7.603 1.00 92.38 88 MET A C 1
ATOM 724 O O . MET A 1 88 ? -9.279 -12.496 -8.070 1.00 92.38 88 MET A O 1
ATOM 728 N N . ALA A 1 89 ? -9.834 -11.200 -6.342 1.00 95.38 89 ALA A N 1
ATOM 729 C CA . ALA A 1 89 ? -8.726 -11.637 -5.486 1.00 95.38 89 ALA A CA 1
ATOM 730 C C . ALA A 1 89 ? -8.613 -13.163 -5.318 1.00 95.38 89 ALA A C 1
ATOM 732 O O . ALA A 1 89 ? -7.513 -13.676 -5.126 1.00 95.38 89 ALA A O 1
ATOM 733 N N . ASN A 1 90 ? -9.712 -13.902 -5.503 1.00 94.12 90 ASN A N 1
ATOM 734 C CA . ASN A 1 90 ? -9.698 -15.365 -5.515 1.00 94.12 90 ASN A CA 1
ATOM 735 C C . ASN A 1 90 ? -8.756 -15.951 -6.583 1.00 94.12 90 ASN A C 1
ATOM 737 O O . ASN A 1 90 ? -8.211 -17.029 -6.374 1.00 94.12 90 ASN A O 1
ATOM 741 N N . THR A 1 91 ? -8.514 -15.258 -7.706 1.00 94.44 91 THR A N 1
ATOM 742 C CA . THR A 1 91 ? -7.532 -15.706 -8.717 1.00 94.44 91 THR A CA 1
ATOM 743 C C . THR A 1 91 ? -6.095 -15.669 -8.198 1.00 94.44 91 THR A C 1
ATOM 745 O O . THR A 1 91 ? -5.209 -16.251 -8.810 1.00 94.44 91 THR A O 1
ATOM 748 N N . TYR A 1 92 ? -5.872 -14.972 -7.084 1.00 95.75 92 TYR A N 1
ATOM 749 C CA . TYR A 1 92 ? -4.613 -14.885 -6.354 1.00 95.75 92 TYR A CA 1
ATOM 750 C C . TYR A 1 92 ? -4.626 -15.727 -5.067 1.00 95.75 92 TYR A C 1
ATOM 752 O O . TYR A 1 92 ? -3.701 -15.623 -4.271 1.00 95.75 92 TYR A O 1
ATOM 760 N N . GLY A 1 93 ? -5.672 -16.531 -4.836 1.00 95.56 93 GLY A N 1
ATOM 761 C CA . GLY A 1 93 ? -5.838 -17.314 -3.607 1.00 95.56 93 GLY A CA 1
ATOM 762 C C . GLY A 1 93 ? -6.223 -16.492 -2.371 1.00 95.56 93 GLY A C 1
ATOM 763 O O . GLY A 1 93 ? -6.171 -17.017 -1.265 1.00 95.56 93 GLY A O 1
ATOM 764 N N . ILE A 1 94 ? -6.616 -15.224 -2.539 1.00 96.62 94 ILE A N 1
ATOM 765 C CA . ILE A 1 94 ? -6.931 -14.301 -1.438 1.00 96.62 94 ILE A CA 1
ATOM 766 C C . ILE A 1 94 ? -8.436 -14.038 -1.397 1.00 96.62 94 ILE A C 1
ATOM 768 O O . ILE A 1 94 ? -9.064 -13.802 -2.430 1.00 96.62 94 ILE A O 1
ATOM 772 N N . ASN A 1 95 ? -9.021 -14.023 -0.197 1.00 95.50 95 ASN A N 1
ATOM 773 C CA . ASN A 1 95 ? -10.438 -13.719 -0.021 1.00 95.50 95 ASN A CA 1
ATOM 774 C C . ASN A 1 95 ? -10.731 -12.245 -0.393 1.00 95.50 95 ASN A C 1
ATOM 776 O O . ASN A 1 95 ? -10.226 -11.344 0.283 1.00 95.50 95 ASN A O 1
ATOM 780 N N . PRO A 1 96 ? -11.606 -11.958 -1.382 1.00 95.88 96 PRO A N 1
ATOM 781 C CA . PRO A 1 96 ? -11.966 -10.595 -1.775 1.00 95.88 96 PRO A CA 1
ATOM 782 C C . PRO A 1 96 ? -12.501 -9.727 -0.635 1.00 95.88 96 PRO A C 1
ATOM 784 O O . PRO A 1 96 ? -12.420 -8.505 -0.712 1.00 95.88 96 PRO A O 1
ATOM 787 N N . GLN A 1 97 ? -13.035 -10.337 0.429 1.00 95.44 97 GLN A N 1
ATOM 788 C CA . GLN A 1 97 ? -13.484 -9.620 1.619 1.00 95.44 97 GLN A CA 1
ATOM 789 C C . GLN A 1 97 ? -12.361 -8.806 2.274 1.00 95.44 97 GLN A C 1
ATOM 791 O O . GLN A 1 97 ? -12.639 -7.716 2.773 1.00 95.44 97 GLN A O 1
ATOM 796 N N . PHE A 1 98 ? -11.135 -9.337 2.271 1.00 96.25 98 PHE A N 1
ATOM 797 C CA . PHE A 1 98 ? -9.964 -8.795 2.970 1.00 96.25 98 PHE A CA 1
ATOM 798 C C . PHE A 1 98 ? -8.800 -8.468 2.025 1.00 96.25 98 PHE A C 1
ATOM 800 O O . PHE A 1 98 ? -7.727 -8.079 2.482 1.00 96.25 98 PHE A O 1
ATOM 807 N N . ALA A 1 99 ? -9.005 -8.602 0.715 1.00 97.00 99 ALA A N 1
ATOM 808 C CA . ALA A 1 99 ? -7.987 -8.303 -0.277 1.00 97.00 99 ALA A CA 1
ATOM 809 C C . ALA A 1 99 ? -7.642 -6.808 -0.288 1.00 97.00 99 ALA A C 1
ATOM 811 O O . ALA A 1 99 ? -8.510 -5.956 -0.492 1.00 97.00 99 ALA A O 1
ATOM 812 N N . LEU A 1 100 ? -6.357 -6.503 -0.127 1.00 97.00 100 LEU A N 1
ATOM 813 C CA . LEU A 1 100 ? -5.799 -5.160 -0.196 1.00 97.00 100 LEU A CA 1
ATOM 814 C C . LEU A 1 100 ? -4.866 -5.050 -1.398 1.00 97.00 100 LEU A C 1
ATOM 816 O O . LEU A 1 100 ? -3.888 -5.782 -1.501 1.00 97.00 100 LEU A O 1
ATOM 820 N N . THR A 1 101 ? -5.121 -4.082 -2.273 1.00 96.62 101 THR A N 1
ATOM 821 C CA . THR A 1 101 ? -4.179 -3.709 -3.334 1.00 96.62 101 THR A CA 1
ATOM 822 C C . THR A 1 101 ? -3.308 -2.535 -2.896 1.00 96.62 101 THR A C 1
ATOM 824 O O . THR A 1 101 ? -3.838 -1.443 -2.649 1.00 96.62 101 THR A O 1
ATOM 827 N N . MET A 1 102 ? -1.991 -2.729 -2.869 1.00 96.31 102 MET A N 1
ATOM 828 C CA . MET A 1 102 ? -0.989 -1.682 -2.629 1.00 96.31 102 MET A CA 1
ATOM 829 C C . MET A 1 102 ? -0.205 -1.423 -3.912 1.00 96.31 102 MET A C 1
ATOM 831 O O . MET A 1 102 ? 0.357 -2.351 -4.484 1.00 96.31 102 MET A O 1
ATOM 835 N N . ASP A 1 103 ? -0.202 -0.185 -4.401 1.00 96.56 103 ASP A N 1
ATOM 836 C CA . ASP A 1 103 ? 0.474 0.167 -5.651 1.00 96.56 103 ASP A CA 1
ATOM 837 C C . ASP A 1 103 ? 1.980 -0.106 -5.568 1.00 96.56 103 ASP A C 1
ATOM 839 O O . ASP A 1 103 ? 2.633 0.338 -4.627 1.00 96.56 103 ASP A O 1
ATOM 843 N N . LEU A 1 104 ? 2.550 -0.771 -6.583 1.00 97.56 104 LEU A N 1
ATOM 844 C CA . LEU A 1 104 ? 3.994 -1.053 -6.596 1.00 97.56 104 LEU A CA 1
ATOM 845 C C . LEU A 1 104 ? 4.812 0.238 -6.579 1.00 97.56 104 LEU A C 1
ATOM 847 O O . LEU A 1 104 ? 5.853 0.290 -5.937 1.00 97.56 104 LEU A O 1
ATOM 851 N N . LYS A 1 105 ? 4.323 1.298 -7.237 1.00 95.56 105 LYS A N 1
ATOM 852 C CA . LYS A 1 105 ? 4.964 2.620 -7.187 1.00 95.56 105 LYS A CA 1
ATOM 853 C C . LYS A 1 105 ? 5.023 3.202 -5.772 1.00 95.56 105 LYS A C 1
ATOM 855 O O . LYS A 1 105 ? 5.959 3.932 -5.470 1.00 95.56 105 LYS A O 1
ATOM 860 N N . ASP A 1 106 ? 4.049 2.890 -4.917 1.00 94.69 106 ASP A N 1
ATOM 861 C CA . ASP A 1 106 ? 4.029 3.372 -3.539 1.00 94.69 106 ASP A CA 1
ATOM 862 C C . ASP A 1 106 ? 5.053 2.573 -2.721 1.00 94.69 106 ASP A C 1
ATOM 864 O O . ASP A 1 106 ? 5.946 3.182 -2.139 1.00 94.69 106 ASP A O 1
ATOM 868 N N . SER A 1 107 ? 5.023 1.231 -2.784 1.00 96.19 107 SER A N 1
ATOM 869 C CA . SER A 1 107 ? 6.041 0.372 -2.144 1.00 96.19 107 SER A CA 1
ATOM 870 C C . SER A 1 107 ? 7.468 0.719 -2.592 1.00 96.19 107 SER A C 1
ATOM 872 O O . SER A 1 107 ? 8.365 0.803 -1.759 1.00 96.19 107 SER A O 1
ATOM 874 N N . PHE A 1 108 ? 7.680 0.998 -3.881 1.00 96.19 108 PHE A N 1
ATOM 875 C CA . PHE A 1 108 ? 8.973 1.431 -4.421 1.00 96.19 108 PHE A CA 1
ATOM 876 C C . PHE A 1 108 ? 9.463 2.744 -3.788 1.00 96.19 108 PHE A C 1
ATOM 878 O O . PHE A 1 108 ? 10.629 2.880 -3.417 1.00 96.19 108 PHE A O 1
ATOM 885 N N . ASN A 1 109 ? 8.570 3.723 -3.617 1.00 93.12 109 ASN A N 1
ATOM 886 C CA . ASN A 1 109 ? 8.923 4.985 -2.965 1.00 93.12 109 ASN A CA 1
ATOM 887 C C . ASN A 1 109 ? 9.182 4.803 -1.461 1.00 93.12 109 ASN A C 1
ATOM 889 O O . ASN A 1 109 ? 10.070 5.455 -0.913 1.00 93.12 109 ASN A O 1
ATOM 893 N N . TYR A 1 110 ? 8.457 3.902 -0.798 1.00 95.44 110 TYR A N 1
ATOM 894 C CA . TYR A 1 110 ? 8.669 3.592 0.617 1.00 95.44 110 TYR A CA 1
ATOM 895 C C . TYR A 1 110 ? 9.970 2.844 0.868 1.00 95.44 110 TYR A C 1
ATOM 897 O O . TYR A 1 110 ? 10.653 3.143 1.843 1.00 95.44 110 TYR A O 1
ATOM 905 N N . GLU A 1 111 ? 10.381 1.961 -0.042 1.00 95.94 111 GLU A N 1
ATOM 906 C CA . GLU A 1 111 ? 11.686 1.307 0.043 1.00 95.94 111 GLU A CA 1
ATOM 907 C C . GLU A 1 111 ? 12.830 2.317 0.004 1.00 95.94 111 GLU A C 1
ATOM 909 O O . GLU A 1 111 ? 13.776 2.210 0.778 1.00 95.94 111 GLU A O 1
ATOM 914 N N . ARG A 1 112 ? 12.723 3.363 -0.816 1.00 93.12 112 ARG A N 1
ATOM 915 C CA . ARG A 1 112 ? 13.726 4.435 -0.836 1.00 93.12 112 ARG A CA 1
ATOM 916 C C . ARG A 1 112 ? 13.803 5.193 0.488 1.00 93.12 112 ARG A C 1
ATOM 918 O O . ARG A 1 112 ? 14.899 5.541 0.917 1.00 93.12 112 ARG A O 1
ATOM 925 N N . LEU A 1 113 ? 12.667 5.446 1.142 1.00 93.62 113 LEU A N 1
ATOM 926 C CA . LEU A 1 113 ? 12.654 6.052 2.479 1.00 93.62 113 LEU A CA 1
ATOM 927 C C . LEU A 1 113 ? 13.291 5.117 3.511 1.00 93.62 113 LEU A C 1
ATOM 929 O O . LEU A 1 113 ? 14.151 5.557 4.275 1.00 93.62 113 LEU A O 1
ATOM 933 N N . LEU A 1 114 ? 12.936 3.832 3.471 1.00 96.38 114 LEU A N 1
ATOM 934 C CA . LEU A 1 114 ? 13.477 2.813 4.365 1.00 96.38 114 LEU A CA 1
ATOM 935 C C . LEU A 1 114 ? 14.999 2.684 4.215 1.00 96.38 114 LEU A C 1
ATOM 937 O O . LEU A 1 114 ? 15.716 2.709 5.213 1.00 96.38 114 LEU A O 1
ATOM 941 N N . ASN A 1 115 ? 15.503 2.647 2.979 1.00 95.06 115 ASN A N 1
ATOM 942 C CA . ASN A 1 115 ? 16.936 2.599 2.673 1.00 95.06 115 ASN A CA 1
ATOM 943 C C . ASN A 1 115 ? 17.687 3.855 3.144 1.00 95.06 115 ASN A C 1
ATOM 945 O O . ASN A 1 115 ? 18.872 3.783 3.460 1.00 95.06 115 ASN A O 1
ATOM 949 N N . ASN A 1 116 ? 16.992 4.989 3.256 1.00 94.06 116 ASN A N 1
ATOM 950 C CA . ASN A 1 116 ? 17.516 6.228 3.834 1.00 94.06 116 ASN A CA 1
ATOM 951 C C . ASN A 1 116 ? 17.335 6.302 5.366 1.00 94.06 116 ASN A C 1
ATOM 953 O O . ASN A 1 116 ? 17.514 7.366 5.958 1.00 94.06 116 ASN A O 1
ATOM 957 N N . GLY A 1 117 ? 16.966 5.194 6.016 1.00 95.69 117 GLY A N 1
ATOM 958 C CA . GLY A 1 117 ? 16.811 5.092 7.469 1.00 95.69 117 GLY A CA 1
ATOM 959 C C . GLY A 1 117 ? 15.466 5.581 8.008 1.00 95.69 117 GLY A C 1
ATOM 960 O O . GLY A 1 117 ? 15.334 5.775 9.214 1.00 95.69 117 GLY A O 1
ATOM 961 N N . THR A 1 118 ? 14.472 5.798 7.144 1.00 95.50 118 THR A N 1
ATOM 962 C CA . THR A 1 118 ? 13.125 6.232 7.539 1.00 95.50 118 THR A CA 1
ATOM 963 C C . THR A 1 118 ? 12.109 5.130 7.281 1.00 95.50 118 THR A C 1
ATOM 965 O O . THR A 1 118 ? 11.651 4.948 6.155 1.00 95.50 118 THR A O 1
ATOM 968 N N . ASP A 1 119 ? 11.714 4.422 8.335 1.00 97.69 119 ASP A N 1
ATOM 969 C CA . ASP A 1 119 ? 10.572 3.513 8.265 1.00 97.69 119 ASP A CA 1
ATOM 970 C C . ASP A 1 119 ? 9.263 4.289 8.456 1.00 97.69 119 ASP A C 1
ATOM 972 O O . ASP A 1 119 ? 9.168 5.186 9.299 1.00 97.69 119 ASP A O 1
ATOM 976 N N . ILE A 1 120 ? 8.251 3.945 7.665 1.00 97.62 120 ILE A N 1
ATOM 977 C CA . ILE A 1 120 ? 6.943 4.598 7.707 1.00 97.62 120 ILE A CA 1
ATOM 978 C C . ILE A 1 120 ? 5.896 3.634 8.248 1.00 97.62 120 ILE A C 1
ATOM 980 O O . ILE A 1 120 ? 5.890 2.448 7.928 1.00 97.62 120 ILE A O 1
ATOM 984 N N . THR A 1 121 ? 4.957 4.146 9.038 1.00 98.38 121 THR A N 1
ATOM 985 C CA . THR A 1 121 ? 3.778 3.369 9.437 1.00 98.38 121 THR A CA 1
ATOM 986 C C . THR A 1 121 ? 2.635 3.624 8.463 1.00 98.38 121 THR A C 1
ATOM 988 O O . THR A 1 121 ? 2.131 4.739 8.344 1.00 98.38 121 THR A O 1
ATOM 991 N N . ILE A 1 122 ? 2.195 2.580 7.774 1.00 98.31 122 ILE A N 1
ATOM 992 C CA . ILE A 1 122 ? 1.097 2.643 6.817 1.00 98.31 122 ILE A CA 1
ATOM 993 C C . ILE A 1 122 ? -0.206 2.331 7.549 1.00 98.31 122 ILE A C 1
ATOM 995 O O . ILE A 1 122 ? -0.382 1.232 8.075 1.00 98.31 122 ILE A O 1
ATOM 999 N N . TYR A 1 123 ? -1.137 3.281 7.539 1.00 98.44 123 TYR A N 1
ATOM 1000 C CA . TYR A 1 123 ? -2.519 3.089 7.960 1.00 98.44 123 TYR A CA 1
ATOM 1001 C C . TYR A 1 123 ? -3.380 2.775 6.745 1.00 98.44 123 TYR A C 1
ATOM 1003 O O . TYR A 1 123 ? -3.437 3.549 5.792 1.00 98.44 123 TYR A O 1
ATOM 1011 N N . ILE A 1 124 ? -4.093 1.655 6.783 1.00 98.00 124 ILE A N 1
ATOM 1012 C CA . ILE A 1 124 ? -5.033 1.264 5.735 1.00 98.00 124 ILE A CA 1
ATOM 1013 C C . ILE A 1 124 ? -6.448 1.507 6.250 1.00 98.00 124 ILE A C 1
ATOM 1015 O O . ILE A 1 124 ? -6.917 0.810 7.152 1.00 98.00 124 ILE A O 1
ATOM 1019 N N . TRP A 1 125 ? -7.132 2.490 5.664 1.00 97.00 125 TRP A N 1
ATOM 1020 C CA . TRP A 1 125 ? -8.515 2.825 5.981 1.00 97.00 125 TRP A CA 1
ATOM 1021 C C . TRP A 1 125 ? -9.461 2.267 4.922 1.00 97.00 125 TRP A C 1
ATOM 1023 O O . TRP A 1 125 ? -9.490 2.703 3.771 1.00 97.00 125 TRP A O 1
ATOM 1033 N N . VAL A 1 126 ? -10.246 1.281 5.329 1.00 95.31 126 VAL A N 1
ATOM 1034 C CA . VAL A 1 126 ? -11.139 0.509 4.465 1.00 95.31 126 VAL A CA 1
ATOM 1035 C C . VAL A 1 126 ? -12.585 0.884 4.735 1.00 95.31 126 VAL A C 1
ATOM 1037 O O . VAL A 1 126 ? -12.994 0.976 5.894 1.00 95.31 126 VAL A O 1
ATOM 1040 N N . LYS A 1 127 ? -13.371 1.037 3.667 1.00 93.00 127 LYS A N 1
ATOM 1041 C CA . LYS A 1 127 ? -14.837 1.146 3.714 1.00 93.00 127 LYS A CA 1
ATOM 1042 C C . LYS A 1 127 ? -15.437 0.705 2.381 1.00 93.00 127 LYS A C 1
ATOM 1044 O O . LYS A 1 127 ? -15.521 1.503 1.455 1.00 93.00 127 LYS A O 1
ATOM 1049 N N . TRP A 1 128 ? -15.839 -0.558 2.269 1.00 91.94 128 TRP A N 1
ATOM 1050 C CA . TRP A 1 128 ? -16.369 -1.117 1.021 1.00 91.94 128 TRP A CA 1
ATOM 1051 C C . TRP A 1 128 ? -17.687 -0.452 0.634 1.00 91.94 128 TRP A C 1
ATOM 1053 O O . TRP A 1 128 ? -18.695 -0.575 1.330 1.00 91.94 128 TRP A O 1
ATOM 1063 N N . GLU A 1 129 ? -17.654 0.239 -0.496 1.00 87.94 129 GLU A N 1
ATOM 1064 C CA . GLU A 1 129 ? -18.798 0.851 -1.155 1.00 87.94 129 GLU A CA 1
ATOM 1065 C C . GLU A 1 129 ? -19.320 -0.072 -2.256 1.00 87.94 129 GLU A C 1
ATOM 1067 O O . GLU A 1 129 ? -20.505 -0.406 -2.279 1.00 87.94 129 GLU A O 1
ATOM 1072 N N . ALA A 1 130 ? -18.414 -0.589 -3.091 1.00 89.25 130 ALA A N 1
ATOM 1073 C CA . ALA A 1 130 ? -18.716 -1.684 -3.999 1.00 89.25 130 ALA A CA 1
ATOM 1074 C C . ALA A 1 130 ? -18.792 -3.002 -3.230 1.00 89.25 130 ALA A C 1
ATOM 1076 O O . ALA A 1 130 ? -17.820 -3.426 -2.607 1.00 89.25 130 ALA A O 1
ATOM 1077 N N . MET A 1 131 ? -19.925 -3.697 -3.324 1.00 90.56 131 MET A N 1
ATOM 1078 C CA . MET A 1 131 ? -20.084 -5.007 -2.686 1.00 90.56 131 MET A CA 1
ATOM 1079 C C . MET A 1 131 ? -20.459 -6.125 -3.641 1.00 90.56 131 MET A C 1
ATOM 1081 O O . MET A 1 131 ? -20.353 -7.295 -3.271 1.00 90.56 131 MET A O 1
ATOM 1085 N N . ILE A 1 132 ? -20.895 -5.793 -4.854 1.00 93.56 132 ILE A N 1
ATOM 1086 C CA . ILE A 1 132 ? -21.186 -6.773 -5.893 1.00 93.56 132 ILE A CA 1
ATOM 1087 C C . ILE A 1 132 ? -20.485 -6.341 -7.174 1.00 93.56 132 ILE A C 1
ATOM 1089 O O . ILE A 1 132 ? -20.607 -5.192 -7.587 1.00 93.56 132 ILE A O 1
ATOM 1093 N N . MET A 1 133 ? -19.823 -7.288 -7.831 1.00 93.19 133 MET A N 1
ATOM 1094 C CA . MET A 1 133 ? -19.362 -7.141 -9.207 1.00 93.19 133 MET A CA 1
ATOM 1095 C C . MET A 1 133 ? -20.052 -8.189 -10.072 1.00 93.19 133 MET A C 1
ATOM 1097 O O . MET A 1 133 ? -19.948 -9.386 -9.797 1.00 93.19 133 MET A O 1
ATOM 1101 N N . LYS A 1 134 ? -20.739 -7.755 -11.127 1.00 92.81 134 LYS A N 1
ATOM 1102 C CA . LYS A 1 134 ? -21.327 -8.639 -12.140 1.00 92.81 134 LYS A CA 1
ATOM 1103 C C . LYS A 1 134 ? -20.520 -8.549 -13.418 1.00 92.81 134 LYS A C 1
ATOM 1105 O O . LYS A 1 134 ? -20.331 -7.475 -13.968 1.00 92.81 134 LYS A O 1
ATOM 1110 N N . THR A 1 135 ? -20.059 -9.688 -13.897 1.00 90.25 135 THR A N 1
ATOM 1111 C CA . THR A 1 135 ? -19.481 -9.855 -15.233 1.00 90.25 135 THR A CA 1
ATOM 1112 C C . THR A 1 135 ? -20.501 -10.578 -16.117 1.00 90.25 135 THR A C 1
ATOM 1114 O O . THR A 1 135 ? -21.537 -11.027 -15.629 1.00 90.25 135 THR A O 1
ATOM 1117 N N . LYS A 1 136 ? -20.188 -10.787 -17.401 1.00 88.81 136 LYS A N 1
ATOM 1118 C CA . LYS A 1 136 ? -21.028 -11.611 -18.290 1.00 88.81 136 LYS A CA 1
ATOM 1119 C C . LYS A 1 136 ? -21.249 -13.048 -17.774 1.00 88.81 136 LYS A C 1
ATOM 1121 O O . LYS A 1 136 ? -22.268 -13.645 -18.098 1.00 88.81 136 LYS A O 1
ATOM 1126 N N . TYR A 1 137 ? -20.302 -13.602 -17.013 1.00 87.38 137 TYR A N 1
ATOM 1127 C CA . TYR A 1 137 ? -20.286 -15.029 -16.653 1.00 87.38 137 TYR A CA 1
ATOM 1128 C C . TYR A 1 137 ? -20.409 -15.299 -15.152 1.00 87.38 137 TYR A C 1
ATOM 1130 O O . TYR A 1 137 ? -20.851 -16.367 -14.754 1.00 87.38 137 TYR A O 1
ATOM 1138 N N . ASN A 1 138 ? -20.012 -14.338 -14.322 1.00 88.31 138 ASN A N 1
ATOM 1139 C CA . ASN A 1 138 ? -19.855 -14.508 -12.882 1.00 88.31 138 ASN A CA 1
ATOM 1140 C C . ASN A 1 138 ? -20.400 -13.304 -12.121 1.00 88.31 138 ASN A C 1
ATOM 1142 O O . ASN A 1 138 ? -20.278 -12.163 -12.576 1.00 88.31 138 ASN A O 1
ATOM 1146 N N . GLN A 1 139 ? -20.898 -13.566 -10.915 1.00 91.56 139 GLN A N 1
ATOM 1147 C CA . GLN A 1 139 ? -21.212 -12.556 -9.914 1.00 91.56 139 GLN A CA 1
ATOM 1148 C C . GLN A 1 139 ? -20.339 -12.784 -8.680 1.00 91.56 139 GLN A C 1
ATOM 1150 O O . GLN A 1 139 ? -20.348 -13.864 -8.095 1.00 91.56 139 GLN A O 1
ATOM 1155 N N . TYR A 1 140 ? -19.636 -11.742 -8.258 1.00 92.38 140 TYR A N 1
ATOM 1156 C CA . TYR A 1 140 ? -18.805 -11.726 -7.059 1.00 92.38 140 TYR A CA 1
ATOM 1157 C C . TYR A 1 140 ? -19.482 -10.860 -6.006 1.00 92.38 140 TYR A C 1
ATOM 1159 O O . TYR A 1 140 ? -20.076 -9.835 -6.344 1.00 92.38 140 TYR A O 1
ATOM 1167 N N . ARG A 1 141 ? -19.409 -11.264 -4.736 1.00 93.62 141 ARG A N 1
ATOM 1168 C CA . ARG A 1 141 ? -20.024 -10.536 -3.624 1.00 93.62 141 ARG A CA 1
ATOM 1169 C C . ARG A 1 141 ? -19.116 -10.546 -2.402 1.00 93.62 141 ARG A C 1
ATOM 1171 O O . ARG A 1 141 ? -18.590 -11.594 -2.043 1.00 93.62 141 ARG A O 1
ATOM 1178 N N . VAL A 1 142 ? -19.011 -9.399 -1.743 1.00 94.00 142 VAL A N 1
ATOM 1179 C CA . VAL A 1 142 ? -18.432 -9.259 -0.401 1.00 94.00 142 VAL A CA 1
ATOM 1180 C C . VAL A 1 142 ? -19.491 -8.737 0.573 1.00 94.00 142 VAL A C 1
ATOM 1182 O O . VAL A 1 142 ? -20.552 -8.258 0.163 1.00 94.00 142 VAL A O 1
ATOM 1185 N N . LYS A 1 143 ? -19.223 -8.844 1.873 1.00 92.81 143 LYS A N 1
ATOM 1186 C CA . LYS A 1 143 ? -19.991 -8.170 2.924 1.00 92.81 143 LYS A CA 1
ATOM 1187 C C . LYS A 1 143 ? -19.449 -6.754 3.134 1.00 92.81 143 LYS A C 1
ATOM 1189 O O . LYS A 1 143 ? -18.321 -6.442 2.743 1.00 92.81 143 LYS A O 1
ATOM 1194 N N . GLN A 1 144 ? -20.247 -5.924 3.805 1.00 91.12 144 GLN A N 1
ATOM 1195 C CA . GLN A 1 144 ? -19.795 -4.620 4.282 1.00 91.12 144 GLN A CA 1
ATOM 1196 C C . GLN A 1 144 ? -18.545 -4.793 5.147 1.00 91.12 144 GLN A C 1
ATOM 1198 O O . GLN A 1 144 ? -18.559 -5.570 6.100 1.00 91.12 144 GLN A O 1
ATOM 1203 N N . LEU A 1 145 ? -17.497 -4.037 4.832 1.00 93.50 145 LEU A N 1
ATOM 1204 C CA . LEU A 1 145 ? -16.301 -3.931 5.655 1.00 93.50 145 LEU A CA 1
ATOM 1205 C C . LEU A 1 145 ? -15.956 -2.465 5.825 1.00 93.50 145 LEU A C 1
ATOM 1207 O O . LEU A 1 145 ? -15.860 -1.728 4.848 1.00 93.50 145 LEU A O 1
ATOM 1211 N N . ALA A 1 146 ? -15.763 -2.067 7.070 1.00 94.50 146 ALA A N 1
ATOM 1212 C CA . ALA A 1 146 ? -15.184 -0.801 7.450 1.00 94.50 146 ALA A CA 1
ATOM 1213 C C . ALA A 1 146 ? -14.189 -1.064 8.575 1.00 94.50 146 ALA A C 1
ATOM 1215 O O . ALA A 1 146 ? -14.552 -1.663 9.588 1.00 94.50 146 ALA A O 1
ATOM 1216 N N . GLY A 1 147 ? -12.949 -0.623 8.408 1.00 96.19 147 GLY A N 1
ATOM 1217 C CA . GLY A 1 147 ? -11.900 -0.915 9.373 1.00 96.19 147 GLY A CA 1
ATOM 1218 C C . GLY A 1 147 ? -10.641 -0.089 9.168 1.00 96.19 147 GLY A C 1
ATOM 1219 O O . GLY A 1 147 ? -10.497 0.616 8.167 1.00 96.19 147 GLY A O 1
ATOM 1220 N N . VAL A 1 148 ? -9.751 -0.178 10.148 1.00 97.62 148 VAL A N 1
ATOM 1221 C CA . VAL A 1 148 ? -8.426 0.435 10.142 1.00 97.62 148 VAL A CA 1
ATOM 1222 C C . VAL A 1 148 ? -7.410 -0.638 10.503 1.00 97.62 148 VAL A C 1
ATOM 1224 O O . VAL A 1 148 ? -7.498 -1.247 11.571 1.00 97.62 148 VAL A O 1
ATOM 1227 N N . TRP A 1 149 ? -6.434 -0.835 9.625 1.00 98.25 149 TRP A N 1
ATOM 1228 C CA . TRP A 1 149 ? -5.258 -1.666 9.865 1.00 98.25 149 TRP A CA 1
ATOM 1229 C C . TRP A 1 149 ? -4.012 -0.795 9.858 1.00 98.25 149 TRP A C 1
ATOM 1231 O O . TRP A 1 149 ? -4.002 0.262 9.227 1.00 98.25 149 TRP A O 1
ATOM 1241 N N . ARG A 1 150 ? -2.958 -1.249 10.532 1.00 97.94 150 ARG A N 1
ATOM 1242 C CA . ARG A 1 150 ? -1.632 -0.636 10.449 1.00 97.94 150 ARG A CA 1
ATOM 1243 C C . ARG A 1 150 ? -0.540 -1.671 10.205 1.00 97.94 150 ARG A C 1
ATOM 1245 O O . ARG A 1 150 ? -0.659 -2.808 10.660 1.00 97.94 150 ARG A O 1
ATOM 1252 N N . THR A 1 151 ? 0.529 -1.246 9.546 1.00 98.44 151 THR A N 1
ATOM 1253 C CA . THR A 1 151 ? 1.790 -1.991 9.424 1.00 98.44 151 THR A CA 1
ATOM 1254 C C . THR A 1 151 ? 2.955 -1.011 9.277 1.00 98.44 151 THR A C 1
ATOM 1256 O O . THR A 1 151 ? 2.814 -0.031 8.542 1.00 98.44 151 THR A O 1
ATOM 1259 N N . PRO A 1 152 ? 4.114 -1.242 9.914 1.00 98.19 152 PRO A N 1
ATOM 1260 C CA . PRO A 1 152 ? 5.367 -0.648 9.459 1.00 98.19 152 PRO A CA 1
ATOM 1261 C C . PRO A 1 152 ? 5.666 -1.098 8.024 1.00 98.19 152 PRO A C 1
ATOM 1263 O O . PRO A 1 152 ? 5.334 -2.229 7.644 1.00 98.19 152 PRO A O 1
ATOM 1266 N N . PHE A 1 153 ? 6.279 -0.238 7.212 1.00 98.25 153 PHE A N 1
ATOM 1267 C CA . PHE A 1 153 ? 6.673 -0.619 5.859 1.00 98.25 153 PHE A CA 1
ATOM 1268 C C . PHE A 1 153 ? 7.807 -1.645 5.884 1.00 98.25 153 PHE A C 1
ATOM 1270 O O . PHE A 1 153 ? 7.790 -2.559 5.070 1.00 98.25 153 PHE A O 1
ATOM 1277 N N . SER A 1 154 ? 8.731 -1.571 6.845 1.00 98.12 154 SER A N 1
ATOM 1278 C CA . SER A 1 154 ? 9.760 -2.602 7.040 1.00 98.12 154 SER A CA 1
ATOM 1279 C C . SER A 1 154 ? 9.174 -4.012 7.198 1.00 98.12 154 SER A C 1
ATOM 1281 O O . SER A 1 154 ? 9.621 -4.934 6.519 1.00 98.12 154 SER A O 1
ATOM 1283 N N . THR A 1 155 ? 8.126 -4.179 8.013 1.00 98.12 155 THR A N 1
ATOM 1284 C CA . THR A 1 155 ? 7.404 -5.454 8.175 1.00 98.12 155 THR A CA 1
ATOM 1285 C C . THR A 1 155 ? 6.762 -5.910 6.866 1.00 98.12 155 THR A C 1
ATOM 1287 O O . THR A 1 155 ? 6.886 -7.074 6.481 1.00 98.12 155 THR A O 1
ATOM 1290 N N . LEU A 1 156 ? 6.109 -4.989 6.146 1.00 96.94 156 LEU A N 1
ATOM 1291 C CA . LEU A 1 156 ? 5.515 -5.285 4.843 1.00 96.94 156 LEU A CA 1
ATOM 1292 C C . LEU A 1 156 ? 6.591 -5.730 3.841 1.00 96.94 156 LEU A C 1
ATOM 1294 O O . LEU A 1 156 ? 6.417 -6.739 3.162 1.00 96.94 156 LEU A O 1
ATOM 1298 N N . ARG A 1 157 ? 7.723 -5.023 3.793 1.00 97.50 157 ARG A N 1
ATOM 1299 C CA . ARG A 1 157 ? 8.840 -5.295 2.887 1.00 97.50 157 ARG A CA 1
ATOM 1300 C C . ARG A 1 157 ? 9.530 -6.618 3.203 1.00 97.50 157 ARG A C 1
ATOM 1302 O O . ARG A 1 157 ? 9.853 -7.377 2.295 1.00 97.50 157 ARG A O 1
ATOM 1309 N N . GLU A 1 158 ? 9.713 -6.938 4.480 1.00 96.94 158 GLU A N 1
ATOM 1310 C CA . GLU A 1 158 ? 10.229 -8.239 4.905 1.00 96.94 158 GLU A CA 1
ATOM 1311 C C . GLU A 1 158 ? 9.315 -9.378 4.432 1.00 96.94 158 GLU A C 1
ATOM 1313 O O . GLU A 1 158 ? 9.800 -10.377 3.893 1.00 96.94 158 GLU A O 1
ATOM 1318 N N . HIS A 1 159 ? 7.994 -9.216 4.566 1.00 96.00 159 HIS A N 1
ATOM 1319 C CA . HIS A 1 159 ? 7.043 -10.176 4.012 1.00 96.00 159 HIS A CA 1
ATOM 1320 C C . HIS A 1 159 ? 7.143 -10.245 2.483 1.00 96.00 159 HIS A C 1
ATOM 1322 O O . HIS A 1 159 ? 7.176 -11.347 1.937 1.00 96.00 159 HIS A O 1
ATOM 1328 N N . GLU A 1 160 ? 7.190 -9.111 1.777 1.00 94.81 160 GLU A N 1
ATOM 1329 C CA . GLU A 1 160 ? 7.338 -9.065 0.314 1.00 94.81 160 GLU A CA 1
ATOM 1330 C C . GLU A 1 160 ? 8.561 -9.856 -0.173 1.00 94.81 160 GLU A C 1
ATOM 1332 O O . GLU A 1 160 ? 8.491 -10.513 -1.206 1.00 94.81 160 GLU A O 1
ATOM 1337 N N . LEU A 1 161 ? 9.664 -9.842 0.575 1.00 94.31 161 LEU A N 1
ATOM 1338 C CA . LEU A 1 161 ? 10.880 -10.569 0.210 1.00 94.31 161 LEU A CA 1
ATOM 1339 C C . LEU A 1 161 ? 10.815 -12.062 0.571 1.00 94.31 161 LEU A C 1
ATOM 1341 O O . LEU A 1 161 ? 11.287 -12.900 -0.197 1.00 94.31 161 LEU A O 1
ATOM 1345 N N . LYS A 1 162 ? 10.230 -12.420 1.723 1.00 95.69 162 LYS A N 1
ATOM 1346 C CA . LYS A 1 162 ? 10.145 -13.821 2.188 1.00 95.69 162 LYS A CA 1
ATOM 1347 C C . LYS A 1 162 ? 9.040 -14.627 1.508 1.00 95.69 162 LYS A C 1
ATOM 1349 O O . LYS A 1 162 ? 9.202 -15.817 1.254 1.00 95.69 162 LYS A O 1
ATOM 1354 N N . SER A 1 163 ? 7.894 -14.002 1.265 1.00 94.88 163 SER A N 1
ATOM 1355 C CA . SER A 1 163 ? 6.737 -14.587 0.584 1.00 94.88 163 SER A CA 1
ATOM 1356 C C . SER A 1 163 ? 6.143 -13.543 -0.353 1.00 94.88 163 SER A C 1
ATOM 1358 O O . SER A 1 163 ? 5.189 -12.848 0.015 1.00 94.88 163 SER A O 1
ATOM 1360 N N . PRO A 1 164 ? 6.714 -13.417 -1.566 1.00 95.38 164 PRO A N 1
ATOM 1361 C CA . PRO A 1 164 ? 6.328 -12.375 -2.499 1.00 95.38 164 PRO A CA 1
ATOM 1362 C C . PRO A 1 164 ? 4.829 -12.403 -2.812 1.00 95.38 164 PRO A C 1
ATOM 1364 O O . PRO A 1 164 ? 4.341 -13.388 -3.378 1.00 95.38 164 PRO A O 1
ATOM 1367 N N . PRO A 1 165 ? 4.076 -11.333 -2.489 1.00 96.81 165 PRO A N 1
ATOM 1368 C CA . PRO A 1 165 ? 2.650 -11.276 -2.769 1.00 96.81 165 PRO A CA 1
ATOM 1369 C C . PRO A 1 165 ? 2.407 -11.292 -4.285 1.00 96.81 165 PRO A C 1
ATOM 1371 O O . PRO A 1 165 ? 3.270 -10.857 -5.062 1.00 96.81 165 PRO A O 1
ATOM 1374 N N . PRO A 1 166 ? 1.238 -11.764 -4.744 1.00 97.88 166 PRO A N 1
ATOM 1375 C CA . PRO A 1 166 ? 0.872 -11.706 -6.153 1.00 97.88 166 PRO A CA 1
ATOM 1376 C C . PRO A 1 166 ? 0.825 -10.267 -6.679 1.00 97.88 166 PRO A C 1
ATOM 1378 O O . PRO A 1 166 ? 0.415 -9.348 -5.969 1.00 97.88 166 PRO A O 1
ATOM 1381 N N . ILE A 1 167 ? 1.196 -10.080 -7.949 1.00 97.81 167 ILE A N 1
ATOM 1382 C CA . ILE A 1 167 ? 1.109 -8.785 -8.635 1.00 97.81 167 ILE A CA 1
ATOM 1383 C C . ILE A 1 167 ? -0.157 -8.757 -9.496 1.00 97.81 167 ILE A C 1
ATOM 1385 O O . ILE A 1 167 ? -0.329 -9.551 -10.426 1.00 97.81 167 ILE A O 1
ATOM 1389 N N . HIS A 1 168 ? -1.041 -7.807 -9.206 1.00 97.25 168 HIS A N 1
ATOM 1390 C CA . HIS A 1 168 ? -2.190 -7.483 -10.035 1.00 97.25 168 HIS A CA 1
ATOM 1391 C C . HIS A 1 168 ? -1.826 -6.403 -11.051 1.00 97.25 168 HIS A C 1
ATOM 1393 O O . HIS A 1 168 ? -1.556 -5.262 -10.683 1.00 97.25 168 HIS A O 1
ATOM 1399 N N . TRP A 1 169 ? -1.855 -6.757 -12.336 1.00 97.00 169 TRP A N 1
ATOM 1400 C CA . TRP A 1 169 ? -1.678 -5.813 -13.438 1.00 97.00 169 TRP A CA 1
ATOM 1401 C C . TRP A 1 169 ? -3.019 -5.236 -13.881 1.00 97.00 169 TRP A C 1
ATOM 1403 O O . TRP A 1 169 ? -3.916 -5.976 -14.299 1.00 97.00 169 TRP A O 1
ATOM 1413 N N . TYR A 1 170 ? -3.116 -3.910 -13.846 1.00 94.25 170 TYR A N 1
ATOM 1414 C CA . TYR A 1 170 ? -4.271 -3.179 -14.349 1.00 94.25 170 TYR A CA 1
ATOM 1415 C C . TYR A 1 170 ? -4.360 -3.302 -15.874 1.00 94.25 170 TYR A C 1
ATOM 1417 O O . TYR A 1 170 ? -3.346 -3.316 -16.577 1.00 94.25 170 TYR A O 1
ATOM 1425 N N . LYS A 1 171 ? -5.584 -3.423 -16.395 1.00 91.75 171 LYS A N 1
ATOM 1426 C CA . LYS A 1 171 ? -5.840 -3.650 -17.833 1.00 91.75 171 LYS A CA 1
ATOM 1427 C C . LYS A 1 171 ? -6.349 -2.400 -18.544 1.00 91.75 171 LYS A C 1
ATOM 1429 O O . L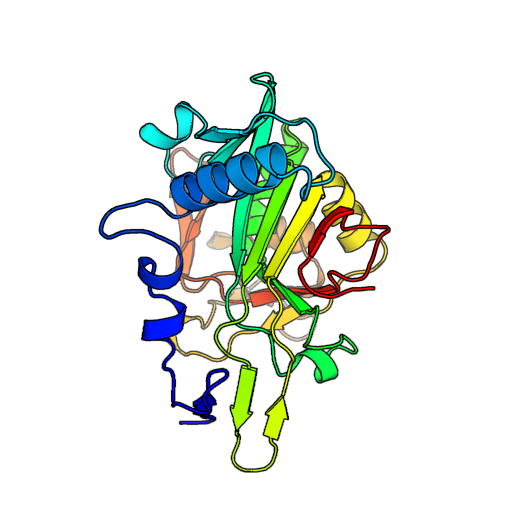YS A 1 171 ? -6.496 -2.402 -19.764 1.00 91.75 171 LYS A O 1
ATOM 1434 N N . GLU A 1 172 ? -6.638 -1.346 -17.792 1.00 90.12 172 GLU A N 1
ATOM 1435 C CA . GLU A 1 172 ? -7.112 -0.075 -18.305 1.00 90.12 172 GLU A CA 1
ATOM 1436 C C . GLU A 1 172 ? -6.055 0.550 -19.231 1.00 90.12 172 GLU A C 1
ATOM 1438 O O . GLU A 1 172 ? -4.895 0.679 -18.831 1.00 90.12 172 GLU A O 1
ATOM 1443 N N . PRO A 1 173 ? -6.424 1.008 -20.443 1.00 92.50 173 PRO A N 1
ATOM 1444 C CA . PRO A 1 173 ? -5.454 1.532 -21.407 1.00 92.50 173 PRO A CA 1
ATOM 1445 C C . PRO A 1 173 ? -4.571 2.668 -20.870 1.00 92.50 173 PRO A C 1
ATOM 1447 O O . PRO A 1 173 ? -3.380 2.707 -21.160 1.00 92.50 173 PRO A O 1
ATOM 1450 N N . PHE A 1 174 ? -5.117 3.560 -20.035 1.00 93.00 174 PHE A N 1
ATOM 1451 C CA . PHE A 1 174 ? -4.374 4.684 -19.443 1.00 93.00 174 PHE A CA 1
ATOM 1452 C C . PHE A 1 174 ? -3.380 4.270 -18.338 1.00 93.00 174 PHE A C 1
ATOM 1454 O O . PHE A 1 174 ? -2.566 5.088 -17.900 1.00 93.00 174 PHE A O 1
ATOM 1461 N N . ARG A 1 175 ? -3.453 3.012 -17.882 1.00 95.06 175 ARG A N 1
ATOM 1462 C CA . ARG A 1 175 ? -2.532 2.383 -16.924 1.00 95.06 175 ARG A CA 1
ATOM 1463 C C . ARG A 1 175 ? -1.527 1.456 -17.606 1.00 95.06 175 ARG A C 1
ATOM 1465 O O . ARG A 1 175 ? -0.737 0.824 -16.917 1.00 95.06 175 ARG A O 1
ATOM 1472 N N . LYS A 1 176 ? -1.537 1.345 -18.939 1.00 96.38 176 LYS A N 1
ATOM 1473 C CA . LYS A 1 176 ? -0.572 0.502 -19.647 1.00 96.38 176 LYS A CA 1
ATOM 1474 C C . LYS A 1 176 ? 0.848 1.045 -19.407 1.00 96.38 176 LYS A C 1
ATOM 1476 O O . LYS A 1 176 ? 1.090 2.213 -19.710 1.00 96.38 176 LYS A O 1
ATOM 1481 N N . PRO A 1 177 ? 1.774 0.241 -18.860 1.00 96.88 177 PRO A N 1
ATOM 1482 C CA . PRO A 1 177 ? 3.143 0.684 -18.637 1.00 96.88 177 PRO A CA 1
ATOM 1483 C C . PRO A 1 177 ? 3.965 0.654 -19.934 1.00 96.88 177 PRO A C 1
ATOM 1485 O O . PRO A 1 177 ? 3.699 -0.194 -20.793 1.00 96.88 177 PRO A O 1
ATOM 1488 N N . PRO A 1 178 ? 4.981 1.526 -20.074 1.00 96.81 178 PRO A N 1
ATOM 1489 C CA . PRO A 1 178 ? 6.070 1.282 -21.008 1.00 96.81 178 PRO A CA 1
ATOM 1490 C C . PRO A 1 178 ? 6.884 0.056 -20.572 1.00 96.81 178 PRO A C 1
ATOM 1492 O O . PRO A 1 178 ? 6.878 -0.344 -19.403 1.00 96.81 178 PRO A O 1
ATOM 1495 N N . GLU A 1 179 ? 7.603 -0.517 -21.527 1.00 97.00 179 GLU A N 1
ATOM 1496 C CA . GLU A 1 179 ? 8.580 -1.577 -21.302 1.00 97.00 179 GLU A CA 1
ATOM 1497 C C . GLU A 1 179 ? 9.947 -1.070 -21.748 1.00 97.00 179 GLU A C 1
ATOM 1499 O O . GLU A 1 179 ? 10.050 -0.353 -22.745 1.00 97.00 179 GLU A O 1
ATOM 1504 N N . TYR A 1 180 ? 10.981 -1.430 -20.998 1.00 96.88 180 TYR A N 1
ATOM 1505 C CA . TYR A 1 180 ? 12.351 -0.997 -21.246 1.00 96.88 180 TYR A CA 1
ATOM 1506 C C . TYR A 1 180 ? 13.225 -2.214 -21.512 1.00 96.88 180 TYR A C 1
ATOM 1508 O O . TYR A 1 180 ? 13.187 -3.168 -20.738 1.00 96.88 180 TYR A O 1
ATOM 1516 N N . SER A 1 181 ? 14.017 -2.192 -22.584 1.00 95.38 181 SER A N 1
ATOM 1517 C CA . SER A 1 181 ? 15.038 -3.224 -22.782 1.00 95.38 181 SER A CA 1
ATOM 1518 C C . SER A 1 181 ? 16.121 -3.085 -21.714 1.00 95.38 181 SER A C 1
ATOM 1520 O O . SER A 1 181 ? 16.558 -1.972 -21.424 1.00 95.38 181 SER A O 1
ATOM 1522 N N . VAL A 1 182 ? 16.608 -4.201 -21.170 1.00 94.31 182 VAL A N 1
ATOM 1523 C CA . VAL A 1 182 ? 17.753 -4.193 -20.241 1.00 94.31 182 VAL A CA 1
ATOM 1524 C C . VAL A 1 182 ? 19.040 -3.725 -20.934 1.00 94.31 182 VAL A C 1
ATOM 1526 O O . VAL A 1 182 ? 19.942 -3.206 -20.284 1.00 94.31 182 VAL A O 1
ATOM 1529 N N . SER A 1 183 ? 19.119 -3.858 -22.260 1.00 92.19 183 SER A N 1
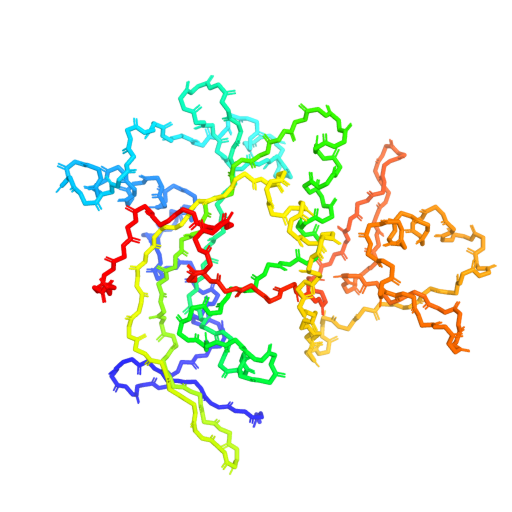ATOM 1530 C CA . SER A 1 183 ? 20.255 -3.383 -23.059 1.00 92.19 183 SER A CA 1
ATOM 1531 C C . SER A 1 183 ? 20.206 -1.887 -23.387 1.00 92.19 183 SER A C 1
ATOM 1533 O O . SER A 1 183 ? 21.115 -1.391 -24.047 1.00 92.19 183 SER A O 1
ATOM 1535 N N . ASP A 1 184 ? 19.129 -1.184 -23.029 1.00 92.56 184 ASP A N 1
ATOM 1536 C CA . ASP A 1 184 ? 18.983 0.237 -23.328 1.00 92.56 184 ASP A CA 1
ATOM 1537 C C . ASP A 1 184 ? 19.727 1.084 -22.287 1.00 92.56 184 ASP A C 1
ATOM 1539 O O . ASP A 1 184 ? 19.275 1.271 -21.153 1.00 92.56 184 ASP A O 1
ATOM 1543 N N . GLU A 1 185 ? 20.883 1.615 -22.688 1.00 92.25 185 GLU A N 1
ATOM 1544 C CA . GLU A 1 185 ? 21.722 2.455 -21.834 1.00 92.25 185 GLU A CA 1
ATOM 1545 C C . GLU A 1 185 ? 21.008 3.727 -21.362 1.00 92.25 185 GLU A C 1
ATOM 1547 O O . GLU A 1 185 ? 21.327 4.229 -20.286 1.00 92.25 185 GLU A O 1
ATOM 1552 N N . GLN A 1 186 ? 20.008 4.227 -22.100 1.00 93.12 186 GLN A N 1
ATOM 1553 C CA . GLN A 1 186 ? 19.266 5.430 -21.713 1.00 93.12 186 GLN A CA 1
ATOM 1554 C C . GLN A 1 186 ? 18.479 5.230 -20.409 1.00 93.12 186 GLN A C 1
ATOM 1556 O O . GLN A 1 186 ? 18.277 6.177 -19.642 1.00 93.12 186 GLN A O 1
ATOM 1561 N N . HIS A 1 187 ? 18.014 4.004 -20.164 1.00 94.31 187 HIS A N 1
ATOM 1562 C CA . HIS A 1 187 ? 17.120 3.669 -19.059 1.00 94.31 187 HIS A CA 1
ATOM 1563 C C . HIS A 1 187 ? 17.783 2.794 -17.992 1.00 94.31 187 HIS A C 1
ATOM 1565 O O . HIS A 1 187 ? 17.126 2.436 -17.015 1.00 94.31 187 HIS A O 1
ATOM 1571 N N . ASN A 1 188 ? 19.071 2.476 -18.138 1.00 93.38 188 ASN A N 1
ATOM 1572 C CA . ASN A 1 188 ? 19.766 1.480 -17.324 1.00 93.38 188 ASN A CA 1
ATOM 1573 C C . ASN A 1 188 ? 19.647 1.713 -15.805 1.00 93.38 188 ASN A 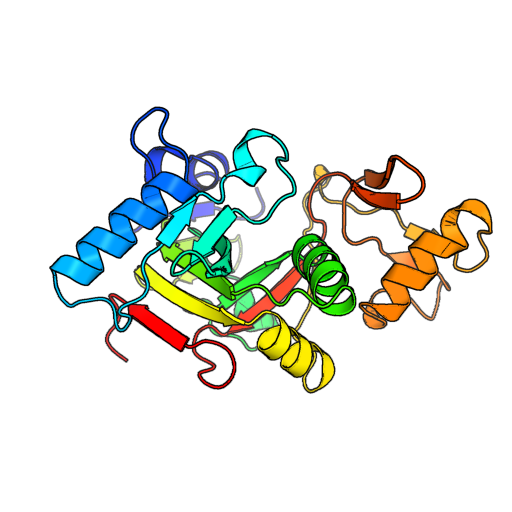C 1
ATOM 1575 O O . ASN A 1 188 ? 19.363 0.769 -15.074 1.00 93.38 188 ASN A O 1
ATOM 1579 N N . VAL A 1 189 ? 19.800 2.950 -15.318 1.00 94.38 189 VAL A N 1
ATOM 1580 C CA . VAL A 1 189 ? 19.682 3.283 -13.888 1.00 94.38 189 VAL A CA 1
ATOM 1581 C C . VAL A 1 189 ? 18.276 2.961 -13.385 1.00 94.38 189 VAL A C 1
ATOM 1583 O O . VAL A 1 189 ? 18.123 2.251 -12.396 1.00 94.38 189 VAL A O 1
ATOM 1586 N N . TRP A 1 190 ? 17.249 3.418 -14.106 1.00 96.00 190 TRP A N 1
ATOM 1587 C CA . TRP A 1 190 ? 15.850 3.166 -13.757 1.00 96.00 190 TRP A CA 1
ATOM 1588 C C . TRP A 1 190 ? 15.506 1.675 -13.792 1.00 96.00 190 TRP A C 1
ATOM 1590 O O . TRP A 1 190 ? 14.888 1.148 -12.870 1.00 96.00 190 TRP A O 1
ATOM 1600 N N . VAL A 1 191 ? 15.928 0.990 -14.854 1.00 96.44 191 VAL A N 1
ATOM 1601 C CA . VAL A 1 191 ? 15.721 -0.447 -15.052 1.00 96.44 191 VAL A CA 1
ATOM 1602 C C . VAL A 1 191 ? 16.362 -1.246 -13.920 1.00 96.44 191 VAL A C 1
ATOM 1604 O O . VAL A 1 191 ? 15.707 -2.111 -13.344 1.00 96.44 191 VAL A O 1
ATOM 1607 N N . ASN A 1 192 ? 17.602 -0.923 -13.551 1.00 95.81 192 ASN A N 1
ATOM 1608 C CA . ASN A 1 192 ? 18.306 -1.595 -12.464 1.00 95.81 192 ASN A CA 1
ATOM 1609 C C . ASN A 1 192 ? 17.630 -1.354 -11.111 1.00 95.81 192 ASN A C 1
ATOM 1611 O O . ASN A 1 192 ? 17.483 -2.293 -10.334 1.00 95.81 192 ASN A O 1
ATOM 1615 N N . GLU A 1 193 ? 17.176 -0.129 -10.832 1.00 95.81 193 GLU A N 1
ATOM 1616 C CA . GLU A 1 193 ? 16.409 0.154 -9.615 1.00 95.81 193 GLU A CA 1
ATOM 1617 C C . GLU A 1 193 ? 15.118 -0.673 -9.543 1.00 95.81 193 GLU A C 1
ATOM 1619 O O . GLU A 1 193 ? 14.822 -1.250 -8.498 1.00 95.81 193 GLU A O 1
ATOM 1624 N N . LEU A 1 194 ? 14.376 -0.786 -10.650 1.00 97.00 194 LEU A N 1
ATOM 1625 C CA . LEU A 1 194 ? 13.157 -1.595 -10.699 1.00 97.00 194 LEU A CA 1
ATOM 1626 C C . LEU A 1 194 ? 13.425 -3.089 -10.505 1.00 97.00 194 LEU A C 1
ATOM 1628 O O . LEU A 1 194 ? 12.695 -3.727 -9.752 1.00 97.00 194 LEU A O 1
ATOM 1632 N N . ILE A 1 195 ? 14.451 -3.643 -11.159 1.00 96.94 195 ILE A N 1
ATOM 1633 C CA . ILE A 1 195 ? 14.822 -5.060 -11.007 1.00 96.94 195 ILE A CA 1
ATOM 1634 C C . ILE A 1 195 ? 15.248 -5.345 -9.566 1.00 96.94 195 ILE A C 1
ATOM 1636 O O . ILE A 1 195 ? 14.848 -6.360 -9.004 1.00 96.94 195 ILE A O 1
ATOM 1640 N N . ASN A 1 196 ? 16.038 -4.455 -8.959 1.00 96.00 196 ASN A N 1
ATOM 1641 C CA . ASN A 1 196 ? 16.487 -4.621 -7.579 1.00 96.00 196 ASN A CA 1
ATOM 1642 C C . ASN A 1 196 ? 15.318 -4.564 -6.587 1.00 96.00 196 ASN A C 1
ATOM 1644 O O . ASN A 1 196 ? 15.296 -5.327 -5.624 1.00 96.00 196 ASN A O 1
ATOM 1648 N N . PHE A 1 197 ? 14.339 -3.690 -6.833 1.00 96.62 197 PHE A N 1
ATOM 1649 C CA . PHE A 1 197 ? 13.125 -3.600 -6.024 1.00 96.62 197 PHE A CA 1
ATOM 1650 C C . PHE A 1 197 ? 12.218 -4.830 -6.190 1.00 96.62 197 PHE A C 1
ATOM 1652 O O . PHE A 1 197 ? 11.762 -5.408 -5.201 1.00 96.62 197 PHE A O 1
ATOM 1659 N N . GLU A 1 198 ? 11.929 -5.227 -7.428 1.00 97.38 198 GLU A N 1
ATOM 1660 C CA . GLU A 1 198 ? 11.026 -6.332 -7.743 1.00 97.38 198 GLU A CA 1
ATOM 1661 C C . GLU A 1 198 ? 11.542 -7.110 -8.967 1.00 97.38 198 GLU A C 1
ATOM 1663 O O . GLU A 1 198 ? 11.210 -6.782 -10.113 1.00 97.38 198 GLU A O 1
ATOM 1668 N N . PRO A 1 199 ? 12.332 -8.180 -8.748 1.00 96.38 199 PRO A N 1
ATOM 1669 C CA . PRO A 1 199 ? 12.928 -8.965 -9.828 1.00 96.38 199 PRO A CA 1
ATOM 1670 C C . PRO A 1 199 ? 11.903 -9.575 -10.790 1.00 96.38 199 PRO A C 1
ATOM 1672 O O . PRO A 1 199 ? 12.217 -9.812 -11.954 1.00 96.38 199 PRO A O 1
ATOM 1675 N N . ARG A 1 200 ? 10.656 -9.793 -10.343 1.00 96.81 200 ARG A N 1
ATOM 1676 C CA . ARG A 1 200 ? 9.573 -10.349 -11.174 1.00 96.81 200 ARG A CA 1
ATOM 1677 C C . ARG A 1 200 ? 9.077 -9.380 -12.255 1.00 96.81 200 ARG A C 1
ATOM 1679 O O . ARG A 1 200 ? 8.229 -9.767 -13.058 1.00 96.81 200 ARG A O 1
ATOM 1686 N N . LEU A 1 201 ? 9.561 -8.134 -12.284 1.00 97.19 201 LEU A N 1
ATOM 1687 C CA . LEU A 1 201 ? 9.289 -7.186 -13.372 1.00 97.19 201 LEU A CA 1
ATOM 1688 C C . LEU A 1 201 ? 10.086 -7.491 -14.649 1.00 97.19 201 LEU A C 1
ATOM 1690 O O . LEU A 1 201 ? 9.715 -6.990 -15.713 1.00 97.19 201 LEU A O 1
ATOM 1694 N N . LEU A 1 202 ? 11.165 -8.273 -14.544 1.00 97.38 202 LEU A N 1
ATOM 1695 C CA . LEU A 1 202 ? 11.980 -8.704 -15.675 1.00 97.38 202 LEU A CA 1
ATOM 1696 C C . LEU A 1 202 ? 11.315 -9.881 -16.396 1.00 97.38 202 LEU A C 1
ATOM 1698 O O . LEU A 1 202 ? 11.128 -10.954 -15.825 1.00 97.38 202 LEU A O 1
ATOM 1702 N N . ASP A 1 203 ? 11.013 -9.700 -17.678 1.00 95.56 203 ASP A N 1
ATOM 1703 C CA . ASP A 1 203 ? 10.688 -10.808 -18.568 1.00 95.56 203 ASP A CA 1
ATOM 1704 C C . ASP A 1 203 ? 11.989 -11.418 -19.106 1.00 95.56 203 ASP A C 1
ATOM 1706 O O . ASP A 1 203 ? 12.729 -10.806 -19.880 1.00 95.56 203 ASP A O 1
ATOM 1710 N N . HIS A 1 204 ? 12.275 -12.649 -18.683 1.00 93.31 204 HIS A N 1
ATOM 1711 C CA . HIS A 1 204 ? 13.477 -13.382 -19.076 1.00 93.31 204 HIS A CA 1
ATOM 1712 C C . HIS A 1 204 ? 13.486 -13.822 -20.548 1.00 93.31 204 HIS A C 1
ATOM 1714 O O . HIS A 1 204 ? 14.543 -14.199 -21.047 1.00 93.31 204 HIS A O 1
ATOM 1720 N N . ASN A 1 205 ? 12.348 -13.787 -21.250 1.00 93.75 205 ASN A N 1
ATOM 1721 C CA . ASN A 1 205 ? 12.286 -14.153 -22.665 1.00 93.75 205 ASN A CA 1
ATOM 1722 C C . ASN A 1 205 ? 12.626 -12.967 -23.568 1.00 93.75 205 ASN A C 1
ATOM 1724 O O . ASN A 1 205 ? 13.390 -13.109 -24.520 1.00 93.75 205 ASN A O 1
ATOM 1728 N N . SER A 1 206 ? 12.048 -11.798 -23.285 1.00 93.25 206 SER A N 1
ATOM 1729 C CA . SER A 1 206 ? 12.274 -10.571 -24.057 1.00 93.25 206 SER A CA 1
ATOM 1730 C C . SER A 1 206 ? 13.458 -9.748 -23.554 1.00 93.25 206 SER A C 1
ATOM 1732 O O . SER A 1 206 ? 13.857 -8.807 -24.237 1.00 93.25 206 SER A O 1
ATOM 1734 N N . TYR A 1 207 ? 14.000 -10.068 -22.373 1.00 94.69 207 TYR A N 1
ATOM 1735 C CA . TYR A 1 207 ? 14.984 -9.244 -21.664 1.00 94.69 207 TYR A CA 1
ATOM 1736 C C . TYR A 1 207 ? 14.522 -7.786 -21.526 1.00 94.69 207 TYR A C 1
ATOM 1738 O O . TYR A 1 207 ? 15.303 -6.841 -21.669 1.00 94.69 207 TYR A O 1
ATOM 1746 N N . SER A 1 208 ? 13.229 -7.607 -21.245 1.00 96.94 208 SER A N 1
ATOM 1747 C CA . SER A 1 208 ? 12.623 -6.306 -20.982 1.00 96.94 208 SER A CA 1
ATOM 1748 C C . SER A 1 208 ? 12.044 -6.239 -19.574 1.00 96.94 208 SER A C 1
ATOM 1750 O O . SER A 1 208 ? 11.588 -7.230 -19.007 1.00 96.94 208 SER A O 1
ATOM 1752 N N . VAL A 1 209 ? 12.061 -5.041 -19.000 1.00 97.44 209 VAL A N 1
ATOM 1753 C CA . VAL A 1 209 ? 11.433 -4.74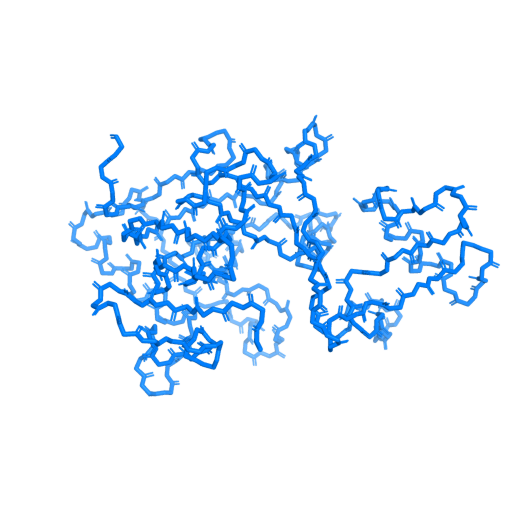2 -17.717 1.00 97.44 209 VAL A CA 1
ATOM 1754 C C . VAL A 1 209 ? 10.137 -4.002 -17.956 1.00 97.44 209 VAL A C 1
ATOM 1756 O O . VAL A 1 209 ? 10.105 -2.944 -18.595 1.00 97.44 209 VAL A O 1
ATOM 1759 N N . LYS A 1 210 ? 9.060 -4.545 -17.397 1.00 96.25 210 LYS A N 1
ATOM 1760 C CA . LYS A 1 210 ? 7.754 -3.902 -17.421 1.00 96.25 210 LYS A CA 1
ATOM 1761 C C . LYS A 1 210 ? 7.660 -2.872 -16.305 1.00 96.25 210 LYS A C 1
ATOM 1763 O O . LYS A 1 210 ? 7.789 -3.199 -15.128 1.00 96.25 210 LYS A O 1
ATOM 1768 N N . ASN A 1 211 ? 7.413 -1.617 -16.669 1.00 97.44 211 ASN A N 1
ATOM 1769 C CA . ASN A 1 211 ? 7.379 -0.537 -15.692 1.00 97.44 211 ASN A CA 1
ATOM 1770 C C . ASN A 1 211 ? 6.164 -0.631 -14.745 1.00 97.44 211 ASN A C 1
ATOM 1772 O O . ASN A 1 211 ? 5.117 -1.183 -15.086 1.00 97.44 211 ASN A O 1
ATOM 1776 N N . ILE A 1 212 ? 6.274 -0.020 -13.563 1.00 97.62 212 ILE A N 1
ATOM 1777 C CA . ILE A 1 212 ? 5.219 -0.025 -12.530 1.00 97.62 212 ILE A CA 1
ATOM 1778 C C . ILE A 1 212 ? 4.231 1.148 -12.641 1.00 97.62 212 ILE A C 1
ATOM 1780 O O . ILE A 1 212 ? 3.225 1.188 -11.928 1.00 97.62 212 ILE A O 1
ATOM 1784 N N . THR A 1 213 ? 4.478 2.088 -13.556 1.00 97.69 213 THR A N 1
ATOM 1785 C CA . THR A 1 213 ? 3.598 3.232 -13.841 1.00 97.69 213 THR A CA 1
ATOM 1786 C C . THR A 1 213 ? 3.379 3.469 -15.334 1.00 97.69 213 THR A C 1
ATOM 1788 O O . THR A 1 213 ? 4.114 2.959 -16.178 1.00 97.69 213 THR A O 1
ATOM 1791 N N . SER A 1 214 ? 2.363 4.257 -15.687 1.00 97.19 214 SER A N 1
ATOM 1792 C CA . SER A 1 214 ? 1.955 4.451 -17.082 1.00 97.19 214 SER A CA 1
ATOM 1793 C C . SER A 1 214 ? 2.831 5.409 -17.892 1.00 97.19 214 SER A C 1
ATOM 1795 O O . SER A 1 214 ? 2.763 5.396 -19.117 1.00 97.19 214 SER A O 1
ATOM 1797 N N . LYS A 1 215 ? 3.660 6.237 -17.242 1.00 96.44 215 LYS A N 1
ATOM 1798 C CA . LYS A 1 215 ? 4.554 7.193 -17.923 1.00 96.44 215 LYS A CA 1
ATOM 1799 C C . LYS A 1 215 ? 6.037 6.942 -17.659 1.00 96.44 215 LYS A C 1
ATOM 1801 O O . LYS A 1 215 ? 6.848 7.808 -17.969 1.00 96.44 215 LYS A O 1
ATOM 1806 N N . GLY A 1 216 ? 6.409 5.799 -17.084 1.00 95.81 216 GLY A N 1
ATOM 1807 C CA . GLY A 1 216 ? 7.812 5.567 -16.759 1.00 95.81 216 GLY A CA 1
ATOM 1808 C C . GLY A 1 216 ? 8.227 6.345 -15.521 1.00 95.81 216 GLY A C 1
ATOM 1809 O O . GLY A 1 216 ? 7.604 6.268 -14.460 1.00 95.81 216 GLY A O 1
ATOM 1810 N N . TYR A 1 217 ? 9.250 7.162 -15.699 1.00 95.25 217 TYR A N 1
ATOM 1811 C CA . TYR A 1 217 ? 9.821 7.990 -14.659 1.00 95.25 217 TYR A CA 1
ATOM 1812 C C . TYR A 1 217 ? 10.022 9.428 -15.140 1.00 95.25 217 TYR A C 1
ATOM 1814 O O . TYR A 1 217 ? 10.036 9.719 -16.335 1.00 95.25 217 TYR A O 1
ATOM 1822 N N . SER A 1 218 ? 10.173 10.338 -14.188 1.00 93.25 218 SER A N 1
ATOM 1823 C CA . SER A 1 218 ? 10.660 11.700 -14.398 1.00 93.25 218 SER A CA 1
ATOM 1824 C C . SER A 1 218 ? 11.970 11.892 -13.648 1.00 93.25 218 SER A C 1
ATOM 1826 O O . SER A 1 218 ? 12.207 11.225 -12.646 1.00 93.25 218 SER A O 1
ATOM 1828 N N . ASN A 1 219 ? 12.802 12.820 -14.102 1.00 90.38 219 ASN A N 1
ATOM 1829 C CA . ASN A 1 219 ? 14.018 13.213 -13.400 1.00 90.38 219 ASN A CA 1
ATOM 1830 C C . ASN A 1 219 ? 13.808 14.603 -12.789 1.00 90.38 219 ASN A C 1
ATOM 1832 O O . ASN A 1 219 ? 13.460 15.535 -13.514 1.00 90.38 219 ASN A O 1
ATOM 1836 N N . ASP A 1 220 ? 14.006 14.730 -11.480 1.00 83.06 220 ASP A N 1
ATOM 1837 C CA . ASP A 1 220 ? 14.109 16.018 -10.795 1.00 83.06 220 ASP A CA 1
ATOM 1838 C C . ASP A 1 220 ? 15.351 16.015 -9.899 1.00 83.06 220 ASP A C 1
ATOM 1840 O O . ASP A 1 220 ? 15.541 15.105 -9.094 1.00 83.06 220 ASP A O 1
ATOM 1844 N N . LYS A 1 221 ? 16.217 17.024 -10.056 1.00 82.19 221 LYS A N 1
ATOM 1845 C CA . LYS A 1 221 ? 17.481 17.183 -9.306 1.00 82.19 221 LYS A CA 1
ATOM 1846 C C . LYS A 1 221 ? 18.339 15.906 -9.232 1.00 82.19 221 LYS A C 1
ATOM 1848 O O . LYS A 1 221 ? 18.888 15.592 -8.180 1.00 82.19 221 LYS A O 1
ATOM 1853 N N . ASN A 1 222 ? 18.482 15.193 -10.353 1.00 81.06 222 ASN A N 1
ATOM 1854 C CA . ASN A 1 222 ? 19.213 13.920 -10.467 1.00 81.06 222 ASN A CA 1
ATOM 1855 C C . ASN A 1 222 ? 18.598 12.751 -9.683 1.00 81.06 222 ASN A C 1
ATOM 1857 O O . ASN A 1 222 ? 19.260 11.734 -9.482 1.00 81.06 222 ASN A O 1
ATOM 1861 N N . GLN A 1 223 ? 17.338 12.864 -9.270 1.00 84.06 223 GLN A N 1
ATOM 1862 C CA . GLN A 1 223 ? 16.583 11.778 -8.669 1.00 84.06 223 GLN A CA 1
ATOM 1863 C C . GLN A 1 223 ? 15.447 11.360 -9.602 1.00 84.06 223 GLN A C 1
ATOM 1865 O O . GLN A 1 223 ? 14.694 12.184 -10.127 1.00 84.06 223 GLN A O 1
ATOM 1870 N N . LEU A 1 224 ? 15.340 10.054 -9.831 1.00 91.44 224 LEU A N 1
ATOM 1871 C CA . LEU A 1 224 ? 14.307 9.474 -10.680 1.00 91.44 224 LEU A CA 1
ATOM 1872 C C . LEU A 1 224 ? 13.047 9.246 -9.851 1.00 91.44 224 LEU A C 1
ATOM 1874 O O . LEU A 1 224 ? 13.118 8.642 -8.788 1.00 91.44 224 LEU A O 1
ATOM 1878 N N . TYR A 1 225 ? 11.889 9.672 -10.333 1.00 90.44 225 TYR A N 1
ATOM 1879 C CA . TYR A 1 225 ? 10.600 9.496 -9.665 1.00 90.44 225 TYR A CA 1
ATOM 1880 C C . TYR A 1 225 ? 9.639 8.744 -10.568 1.00 90.44 225 TYR A C 1
ATOM 1882 O O . TYR A 1 225 ? 9.586 9.002 -11.767 1.00 90.44 225 TYR A O 1
ATOM 1890 N N . THR A 1 226 ? 8.829 7.857 -9.995 1.00 93.62 226 THR A N 1
ATOM 1891 C CA . THR A 1 226 ? 7.730 7.212 -10.722 1.00 93.62 226 THR A CA 1
ATOM 1892 C C . THR A 1 226 ? 6.785 8.264 -11.308 1.00 93.62 226 THR A C 1
ATOM 1894 O O . THR A 1 226 ? 6.341 9.154 -10.582 1.00 93.62 226 THR A O 1
ATOM 1897 N N . SER A 1 227 ? 6.420 8.141 -12.585 1.00 94.25 227 SER A N 1
ATOM 1898 C CA . SER A 1 227 ? 5.546 9.101 -13.273 1.00 94.25 227 SER A CA 1
ATOM 1899 C C . SER A 1 227 ? 4.301 8.433 -13.859 1.00 94.25 227 SER A C 1
ATOM 1901 O O . SER A 1 227 ? 4.375 7.356 -14.455 1.00 94.25 227 SER A O 1
ATOM 1903 N N . GLY A 1 228 ? 3.145 9.090 -13.728 1.00 94.25 228 GLY A N 1
ATOM 1904 C CA . GLY A 1 228 ? 1.859 8.618 -14.252 1.00 94.25 228 GLY A CA 1
ATOM 1905 C C . GLY A 1 228 ? 1.009 7.822 -13.255 1.00 94.25 228 GLY A C 1
ATOM 1906 O O . GLY A 1 228 ? 1.185 7.890 -12.036 1.00 94.25 228 GLY A O 1
ATOM 1907 N N . HIS A 1 229 ? 0.033 7.083 -13.786 1.00 94.62 229 HIS A N 1
ATOM 1908 C CA . HIS A 1 229 ? -0.840 6.221 -12.987 1.00 94.62 229 HIS A CA 1
ATOM 1909 C C . HIS A 1 229 ? -0.109 4.936 -12.602 1.00 94.62 229 HIS A C 1
ATOM 1911 O O . HIS A 1 229 ? 0.794 4.509 -13.314 1.00 94.62 229 HIS A O 1
ATOM 1917 N N . SER A 1 230 ? -0.512 4.310 -11.496 1.00 95.56 230 SER A N 1
ATOM 1918 C CA . SER A 1 230 ? -0.035 2.967 -11.158 1.00 95.56 230 SER A CA 1
ATOM 1919 C C . SER A 1 230 ? -0.503 1.955 -12.204 1.00 95.56 230 SER A C 1
ATOM 1921 O O . SER A 1 230 ? -1.687 1.940 -12.567 1.00 95.56 230 SER A O 1
ATOM 1923 N N . SER A 1 231 ? 0.420 1.115 -12.661 1.00 97.88 231 SER A N 1
ATOM 1924 C CA . SER A 1 231 ? 0.168 0.048 -13.636 1.00 97.88 231 SER A CA 1
ATOM 1925 C C . SER A 1 231 ? -0.065 -1.307 -12.975 1.00 97.88 231 SER A C 1
ATOM 1927 O O . SER A 1 231 ? -0.631 -2.210 -13.595 1.00 97.88 231 SER A O 1
ATOM 1929 N N . CYS A 1 232 ? 0.331 -1.452 -11.711 1.00 97.75 232 CYS A N 1
ATOM 1930 C CA . CYS A 1 232 ? 0.157 -2.680 -10.954 1.00 97.75 232 CYS A CA 1
ATOM 1931 C C . CYS A 1 232 ? 0.203 -2.465 -9.440 1.00 97.75 232 CYS A C 1
ATOM 1933 O O . CYS A 1 232 ? 0.720 -1.467 -8.933 1.00 97.75 232 CYS A O 1
ATOM 1935 N N . SER A 1 233 ? -0.323 -3.447 -8.718 1.00 97.88 233 SER A N 1
ATOM 1936 C CA . SER A 1 233 ? -0.334 -3.467 -7.260 1.00 97.88 233 SER A CA 1
ATOM 1937 C C . SER A 1 233 ? 0.012 -4.851 -6.731 1.00 97.88 233 SER A C 1
ATOM 1939 O O . SER A 1 233 ? -0.350 -5.856 -7.342 1.00 97.88 233 SER A O 1
ATOM 1941 N N . TYR A 1 234 ? 0.641 -4.908 -5.562 1.00 98.12 234 TYR A N 1
ATOM 1942 C CA . TYR A 1 234 ? 0.666 -6.119 -4.762 1.00 98.12 234 TYR A CA 1
ATOM 1943 C C . TYR A 1 234 ? -0.733 -6.391 -4.233 1.00 98.12 234 TYR A C 1
ATOM 1945 O O . TYR A 1 234 ? -1.472 -5.455 -3.911 1.00 98.12 234 TYR A O 1
ATOM 1953 N N . VAL A 1 235 ? -1.085 -7.669 -4.142 1.00 98.12 235 VAL A N 1
ATOM 1954 C CA . VAL A 1 235 ? -2.328 -8.128 -3.527 1.00 98.12 235 VAL A CA 1
ATOM 1955 C C . VAL A 1 235 ? -1.992 -8.786 -2.196 1.00 98.12 235 VAL A C 1
ATOM 1957 O O . VAL A 1 235 ? -1.379 -9.848 -2.156 1.00 98.12 235 VAL A O 1
ATOM 1960 N N . PHE A 1 236 ? -2.406 -8.141 -1.115 1.00 97.81 236 PHE A N 1
ATOM 1961 C CA . PHE A 1 236 ? -2.235 -8.602 0.256 1.00 97.81 236 PHE A CA 1
ATOM 1962 C C . PHE A 1 236 ? -3.558 -9.087 0.850 1.00 97.81 236 PHE A C 1
ATOM 1964 O O . PHE A 1 236 ? -4.639 -8.748 0.362 1.00 97.81 236 PHE A O 1
ATOM 1971 N N . ASP A 1 237 ? -3.461 -9.836 1.945 1.00 97.12 237 ASP A N 1
ATOM 1972 C CA . ASP A 1 237 ? -4.598 -10.254 2.761 1.00 97.12 237 ASP A CA 1
ATOM 1973 C C . ASP A 1 237 ? -4.582 -9.514 4.108 1.00 97.12 237 ASP A C 1
ATOM 1975 O O . ASP A 1 237 ? -3.716 -9.758 4.947 1.00 97.12 237 ASP A O 1
ATOM 1979 N N . LEU A 1 238 ? -5.559 -8.629 4.341 1.00 96.88 238 LEU A N 1
ATOM 1980 C CA . LEU A 1 238 ? -5.729 -7.902 5.612 1.00 96.88 238 LEU A CA 1
ATOM 1981 C C . LEU A 1 238 ? -6.069 -8.812 6.804 1.00 96.88 238 LEU A C 1
ATOM 1983 O O . LEU A 1 238 ? -6.174 -8.345 7.943 1.00 96.88 238 LEU A O 1
ATOM 1987 N N . SER A 1 239 ? -6.340 -10.095 6.573 1.00 95.56 239 SER A N 1
ATOM 1988 C CA . SER A 1 239 ? -6.490 -11.077 7.646 1.00 95.56 239 SER A CA 1
ATOM 1989 C C . SER A 1 239 ? -5.158 -11.635 8.148 1.00 95.56 239 SER A C 1
ATOM 1991 O O . SER A 1 239 ? -5.136 -12.196 9.241 1.00 95.56 239 SER A O 1
ATOM 1993 N N . ASN A 1 240 ? -4.052 -11.410 7.427 1.00 96.12 240 ASN A N 1
ATOM 1994 C CA . ASN A 1 240 ? -2.721 -11.813 7.866 1.00 96.12 240 ASN A CA 1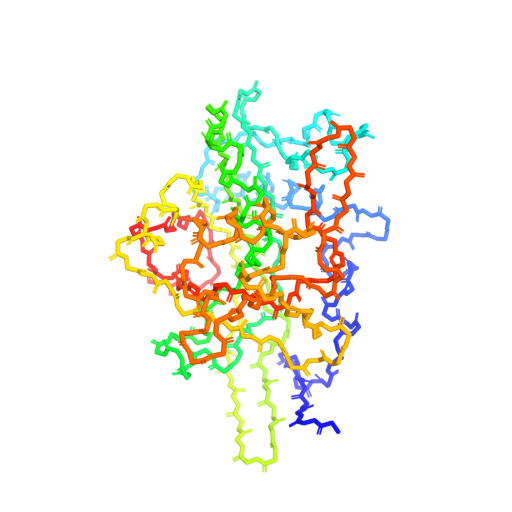
ATOM 1995 C C . ASN A 1 240 ? -2.244 -10.942 9.044 1.00 96.12 240 ASN A C 1
ATOM 1997 O O . ASN A 1 240 ? -1.769 -9.821 8.850 1.00 96.12 240 ASN A O 1
ATOM 2001 N N . SER A 1 241 ? -2.365 -11.473 10.263 1.00 95.69 241 SER A N 1
ATOM 2002 C CA . SER A 1 241 ? -1.985 -10.789 11.504 1.00 95.69 241 SER A CA 1
ATOM 2003 C C . SER A 1 241 ? -0.479 -10.634 11.705 1.00 95.69 241 SER A C 1
ATOM 2005 O O . SER A 1 241 ? -0.080 -9.807 12.520 1.00 95.69 241 SER A O 1
ATOM 2007 N N . ASP A 1 242 ? 0.346 -11.387 10.971 1.00 95.06 242 ASP A N 1
ATOM 2008 C CA . ASP A 1 242 ? 1.807 -11.258 11.036 1.00 95.06 242 ASP A CA 1
ATOM 2009 C C . ASP A 1 242 ? 2.292 -10.000 10.301 1.00 95.06 242 ASP A C 1
ATOM 2011 O O . ASP A 1 242 ? 3.388 -9.508 10.551 1.00 95.06 242 ASP A O 1
ATOM 2015 N N . VAL A 1 243 ? 1.458 -9.464 9.403 1.00 97.19 243 VAL A N 1
ATOM 2016 C CA . VAL A 1 243 ? 1.738 -8.246 8.631 1.00 97.19 243 VAL A CA 1
ATOM 2017 C C . VAL A 1 243 ? 0.881 -7.086 9.115 1.00 97.19 243 VAL A C 1
ATOM 2019 O O . VAL A 1 243 ? 1.382 -5.996 9.366 1.00 97.19 243 VAL A O 1
ATOM 2022 N N . PHE A 1 244 ? -0.428 -7.300 9.254 1.00 98.12 244 PHE A N 1
ATOM 2023 C CA . PHE A 1 244 ? -1.380 -6.230 9.517 1.00 98.12 244 PHE A CA 1
ATOM 2024 C C . PHE A 1 244 ? -1.932 -6.318 10.933 1.00 98.12 244 PHE A C 1
ATOM 2026 O O . PHE A 1 244 ? -2.675 -7.233 11.289 1.00 98.12 244 PHE A O 1
ATOM 2033 N N . THR A 1 245 ? -1.665 -5.283 11.725 1.00 97.81 245 THR A N 1
ATOM 2034 C CA . THR A 1 245 ? -2.337 -5.099 13.011 1.00 97.81 245 THR A CA 1
ATOM 2035 C C . THR A 1 245 ? -3.700 -4.454 12.776 1.00 97.81 245 THR A C 1
ATOM 2037 O O . THR A 1 245 ? -3.788 -3.297 12.361 1.00 97.81 245 THR A O 1
ATOM 2040 N N . GLU A 1 246 ? -4.778 -5.181 13.061 1.00 97.44 246 GLU A N 1
ATOM 2041 C CA . GLU A 1 246 ? -6.135 -4.630 13.049 1.00 97.44 246 GLU A CA 1
ATOM 2042 C C . GLU A 1 246 ? -6.360 -3.707 14.257 1.00 97.44 246 GLU A C 1
ATOM 2044 O O . GLU A 1 246 ? -6.363 -4.148 15.409 1.00 97.44 246 GLU A O 1
ATOM 2049 N N . LEU A 1 247 ? -6.597 -2.423 13.987 1.00 97.25 247 LEU A N 1
ATOM 2050 C CA . LEU A 1 247 ? -6.919 -1.421 15.003 1.00 97.25 247 LEU A CA 1
ATOM 2051 C C . LEU A 1 247 ? -8.425 -1.316 15.245 1.00 97.25 247 LEU A C 1
ATOM 2053 O O . LEU A 1 247 ? -8.850 -1.080 16.374 1.00 97.25 247 LEU A O 1
ATOM 2057 N N . TYR A 1 248 ? -9.226 -1.481 14.193 1.00 96.56 248 TYR A N 1
ATOM 2058 C CA . TYR A 1 248 ? -10.686 -1.455 14.239 1.00 96.56 248 TYR A CA 1
ATOM 2059 C C . TYR A 1 248 ? -11.264 -2.212 13.041 1.00 96.56 248 TYR A C 1
ATOM 2061 O O . TYR A 1 248 ? -10.761 -2.088 11.928 1.00 96.56 248 TYR A O 1
ATOM 2069 N N . SER A 1 249 ? -12.371 -2.922 13.242 1.00 94.50 249 SER A N 1
ATOM 2070 C CA . SER A 1 249 ? -13.188 -3.492 12.171 1.00 94.50 249 SER A CA 1
ATOM 2071 C C . SER A 1 249 ? -14.647 -3.558 12.624 1.00 94.50 249 SER A C 1
ATOM 2073 O O . SER A 1 249 ? -14.938 -3.798 13.796 1.00 94.50 249 SER A O 1
ATOM 2075 N N . ASN A 1 250 ? -15.584 -3.326 11.704 1.00 91.75 250 ASN A N 1
ATOM 2076 C CA . ASN A 1 250 ? -17.014 -3.542 11.939 1.00 91.75 250 ASN A CA 1
ATOM 2077 C C . ASN A 1 250 ? -17.438 -5.010 11.761 1.00 91.75 250 ASN A C 1
ATOM 2079 O O . ASN A 1 250 ? -18.583 -5.352 12.051 1.00 91.75 250 ASN A O 1
ATOM 2083 N N . VAL A 1 251 ? -16.542 -5.859 11.261 1.00 86.06 251 VAL A N 1
ATOM 2084 C CA . VAL A 1 251 ? -16.754 -7.300 11.153 1.00 86.06 251 VAL A CA 1
ATOM 2085 C C . VAL A 1 251 ? -16.140 -7.948 12.385 1.00 86.06 251 VAL A C 1
ATOM 2087 O O . VAL A 1 251 ? -14.945 -7.798 12.626 1.00 86.06 251 VAL A O 1
ATOM 2090 N N . LEU A 1 252 ? -16.961 -8.664 13.155 1.00 61.84 252 LEU A N 1
ATOM 2091 C CA . LEU A 1 252 ? -16.472 -9.539 14.218 1.00 61.84 252 LEU A CA 1
ATOM 2092 C C . LEU A 1 252 ? -15.676 -10.678 13.569 1.00 61.84 252 LEU A C 1
ATOM 2094 O O . LEU A 1 252 ? -16.203 -11.367 12.690 1.00 61.84 252 LEU A O 1
ATOM 2098 N N . ARG A 1 253 ? -14.415 -10.819 13.975 1.00 58.81 253 ARG A N 1
ATOM 2099 C CA . ARG A 1 253 ? -13.573 -11.979 13.676 1.00 58.81 253 ARG A CA 1
ATOM 2100 C C . ARG A 1 253 ? -13.650 -12.959 14.836 1.00 58.81 253 ARG A C 1
ATOM 2102 O O . ARG A 1 253 ? -13.659 -12.475 15.991 1.00 58.81 253 ARG A O 1
#

Radius of gyration: 18.79 Å; chains: 1; bounding box: 50×40×47 Å

Sequence (253 aa):
MAFELFDFKNQPITFGDLDNKAFWCRHGEKQEEAFIKAFTSLQQQKRVKSDEILAIHPSKHSNPYHPDLIINNQFIGEVKTKNSPLFMANTYGINPQFALTMDLKDSFNYERLLNNGTDITIYIWVKWEAMIMKTKYNQYRVKQLAGVWRTPFSTLREHELKSPPPIHWYKEPFRKPPEYSVSDEQHNVWVNELINFEPRLLDHNSYSVKNITSKGYSNDKNQLYTSGHSSCSYVFDLSNSDVFTELYSNVLR

Secondary structure (DSSP, 8-state):
--EEEE-TT--EE-HHHHT-GGGTSSTT--HHHHHHHHHHHHHHTT-SS----EEE-GGGGT-TTS-SEEETTTEEEEEEEE-S--TTGGGGT--TTTEEEEEHHHHHHHHHHHHTT--EEEEEEEE----EEEESS-EEE----EEEEEEEHHHHHHHHHHSPPPEEE---GGGPPPEEETT-TTTHHHHHHHHHH-GGGEETTTTEEEPSBTT-EEEETTEEEE-SSB-EEEEEETT-TTT-EEEEESS--

Organism: NCBI:txid2304625

pLDDT: mean 92.0, std 8.71, range [49.69, 98.44]